Protein AF-A0A0B1Q1P8-F1 (afdb_monomer)

Radius of gyration: 28.1 Å; Cα contacts (8 Å, |Δi|>4): 154; chains: 1; bounding box: 50×62×97 Å

Sequence (179 aa):
MATVGLLAALLASLALALWASLQLMAERRDNRTIAALASGMQVETTSQRAEVLFARSRHLLRRGRPDEAEALSPALAMAGDAGLAAAHAYNLGNGRLRQAFAMVEDNRIDAAIPVVRVAQADYRRTLRLHPADFDAKWNLDLASRLVRAFPRAAPDEEEDGARPRNIWTDLPGLPRGLP

Solvent-accessible surface area (backbone atoms only — not comparable to full-atom values): 10152 Å² total; per-residue (Å²): 111,69,66,59,54,50,51,52,52,51,51,52,51,50,52,51,52,51,51,52,48,53,52,53,52,51,52,52,51,47,51,49,50,34,52,38,26,71,74,66,48,88,75,90,78,87,69,68,50,43,67,46,46,46,34,51,29,52,41,31,37,75,71,72,33,42,69,69,28,53,70,45,50,65,54,30,59,70,44,68,42,55,67,59,40,17,55,46,28,38,50,41,16,55,35,29,43,54,52,21,49,54,28,44,75,71,70,35,51,81,67,17,51,61,38,36,53,52,19,40,51,23,19,52,48,15,41,72,61,39,73,80,48,59,68,43,53,51,52,36,53,52,47,54,51,50,64,69,67,51,83,72,78,72,76,73,86,84,69,89,79,83,77,86,80,77,90,80,82,84,80,92,79,77,84,79,80,74,135

Nearest PDB structures (foldseek):
  1na0-assembly2_B  TM=7.909E-01  e=5.545E-02  unidentified
  8ump-assembly1_A  TM=6.734E-01  e=5.270E-02  synthetic construct
  4wne-assembly1_A  TM=6.812E-01  e=1.301E+00  Homo sapiens
  9gaw-assembly1_K  TM=3.588E-01  e=3.787E+00  Homo sapiens
  6sar-assembly1_A  TM=3.595E-01  e=8.548E+00  Escherichia coli K-12

Organism: NCBI:txid370622

Secondary structure (DSSP, 8-state):
-HHHHHHHHHHHHHHHHHHHHHHHHHHHHHHHHHHHHHTT---------HHHHHHHHHHHHHTT-HHHHHTTHHHHHHTT-HHHHHHHHHHHHHHHHHHHHHHHHTT-HHHHHHHHHHHHHHHHHHHHH-TT-HHHHHHHHHHHHHHHHSPPPPPPSS-TTS------S----------

Foldseek 3Di:
DVVVVVVVVVVVVVVVVVVVVVVVVVVVVLVVLLVCLVVLHDDDDPDLALSSLLSVLVSCLVVLNLVVSVVSLVSNVVNPDLQSSLVSLLSSLVSLLVVLVVCVVVVNNVVSLVSLVSSLVSLVSSCVSPVPDPVSVVSNVVSVVSNVPGDDDDPPPPPPDDDPPPPDDDDPDDPPDDD

Mean predicted aligned error: 9.68 Å

pLDDT: mean 89.14, std 15.77, range [46.69, 98.81]

Structure (mmCIF, N/CA/C/O backbone):
data_AF-A0A0B1Q1P8-F1
#
_entry.id   AF-A0A0B1Q1P8-F1
#
loop_
_atom_site.group_PDB
_atom_site.id
_atom_site.type_symbol
_atom_site.label_atom_id
_atom_site.label_alt_id
_atom_site.label_comp_id
_atom_site.label_asym_id
_atom_site.label_entity_id
_atom_site.label_seq_id
_atom_site.pdbx_PDB_ins_code
_atom_site.Cartn_x
_atom_site.Cartn_y
_atom_site.Cartn_z
_atom_site.occupancy
_atom_site.B_iso_or_equiv
_atom_site.auth_seq_id
_atom_site.auth_comp_id
_atom_site.auth_asym_id
_atom_site.auth_atom_id
_atom_site.pdbx_PDB_model_num
ATOM 1 N N . MET A 1 1 ? 33.521 1.535 -48.135 1.00 69.38 1 MET A N 1
ATOM 2 C CA . MET A 1 1 ? 32.810 2.436 -47.197 1.00 69.38 1 MET A CA 1
ATOM 3 C C . MET A 1 1 ? 31.335 2.066 -47.037 1.00 69.38 1 MET A C 1
ATOM 5 O O . MET A 1 1 ? 30.940 1.773 -45.918 1.00 69.38 1 MET A O 1
ATOM 9 N N . ALA A 1 2 ? 30.535 1.990 -48.110 1.00 80.00 2 ALA A N 1
ATOM 10 C CA . ALA A 1 2 ? 29.095 1.690 -48.015 1.00 80.00 2 ALA A CA 1
ATOM 11 C C . ALA A 1 2 ? 28.756 0.323 -47.375 1.00 80.00 2 ALA A C 1
ATOM 13 O O . ALA A 1 2 ? 27.871 0.242 -46.530 1.00 80.00 2 ALA A O 1
ATOM 14 N N . THR A 1 3 ? 29.494 -0.739 -47.712 1.00 87.69 3 THR A N 1
ATOM 15 C CA . THR A 1 3 ? 29.298 -2.090 -47.149 1.00 87.69 3 THR A CA 1
ATOM 16 C C . THR A 1 3 ? 29.568 -2.158 -45.646 1.00 87.69 3 THR A C 1
ATOM 18 O O . THR A 1 3 ? 28.819 -2.793 -44.912 1.00 87.69 3 THR A O 1
ATOM 21 N N . VAL A 1 4 ? 30.599 -1.455 -45.172 1.00 90.75 4 VAL A N 1
ATOM 22 C CA . VAL A 1 4 ? 30.929 -1.355 -43.741 1.00 90.75 4 VAL A CA 1
ATOM 23 C C . VAL A 1 4 ? 29.830 -0.604 -42.985 1.00 90.75 4 VAL A C 1
ATOM 25 O O . VAL A 1 4 ? 29.420 -1.046 -41.916 1.00 90.75 4 VAL A O 1
ATOM 28 N N . GLY A 1 5 ? 29.295 0.479 -43.564 1.00 92.81 5 GLY A N 1
ATOM 29 C CA . GLY A 1 5 ? 28.158 1.208 -42.992 1.00 92.81 5 GLY A CA 1
ATOM 30 C C . GLY A 1 5 ? 26.886 0.356 -42.899 1.00 92.81 5 GLY A C 1
ATOM 31 O O . GLY A 1 5 ? 26.218 0.363 -41.869 1.00 92.81 5 GLY A O 1
ATOM 32 N N . LEU A 1 6 ? 26.591 -0.436 -43.936 1.00 94.06 6 LEU A N 1
ATOM 33 C CA . LEU A 1 6 ? 25.460 -1.372 -43.954 1.00 94.06 6 LEU A CA 1
ATOM 34 C C . LEU A 1 6 ? 25.598 -2.474 -42.894 1.00 94.06 6 LEU A C 1
ATOM 36 O O . LEU A 1 6 ? 24.638 -2.758 -42.182 1.00 94.06 6 LEU A O 1
ATOM 40 N N . LEU A 1 7 ? 26.788 -3.064 -42.751 1.00 95.94 7 LEU A N 1
ATOM 41 C CA . LEU A 1 7 ? 27.049 -4.080 -41.726 1.00 95.94 7 LEU A CA 1
ATOM 42 C C . LEU A 1 7 ? 26.926 -3.505 -40.310 1.00 95.94 7 LEU A C 1
ATOM 44 O O . LEU A 1 7 ? 26.311 -4.132 -39.450 1.00 95.94 7 LEU A O 1
ATOM 48 N N . ALA A 1 8 ? 27.448 -2.300 -40.072 1.00 95.75 8 ALA A N 1
ATOM 49 C CA . ALA A 1 8 ? 27.313 -1.627 -38.782 1.00 95.75 8 ALA A CA 1
ATOM 50 C C . ALA A 1 8 ? 25.842 -1.328 -38.443 1.00 95.75 8 ALA A C 1
ATOM 52 O O . ALA A 1 8 ? 25.398 -1.604 -37.328 1.00 95.75 8 ALA A O 1
ATOM 53 N N . ALA A 1 9 ? 25.065 -0.831 -39.412 1.00 96.31 9 ALA A N 1
ATOM 54 C CA . ALA A 1 9 ? 23.636 -0.578 -39.238 1.00 96.31 9 ALA A CA 1
ATOM 55 C C . ALA A 1 9 ? 22.843 -1.869 -38.967 1.00 96.31 9 ALA A C 1
ATOM 57 O O . ALA A 1 9 ? 21.957 -1.881 -38.109 1.00 96.31 9 ALA A O 1
ATOM 58 N N . LEU A 1 10 ? 23.185 -2.968 -39.650 1.00 97.31 10 LEU A N 1
ATOM 59 C CA . LEU A 1 10 ? 22.570 -4.277 -39.428 1.00 97.31 10 LEU A CA 1
ATOM 60 C C . LEU A 1 10 ? 22.856 -4.800 -38.014 1.00 97.31 10 LEU A C 1
ATOM 62 O O . LEU A 1 10 ? 21.932 -5.228 -37.324 1.00 97.31 10 LEU A O 1
ATOM 66 N N . LEU A 1 11 ? 24.110 -4.730 -37.558 1.00 97.88 11 LEU A N 1
ATOM 67 C CA . LEU A 1 11 ? 24.496 -5.168 -36.214 1.00 97.88 11 LEU A CA 1
ATOM 68 C C . LEU A 1 11 ? 23.822 -4.331 -35.121 1.00 97.88 11 LEU A C 1
ATOM 70 O O . LEU A 1 11 ? 23.307 -4.892 -34.156 1.00 97.88 11 LEU A O 1
ATOM 74 N N . ALA A 1 12 ? 23.766 -3.007 -35.289 1.00 97.44 12 ALA A N 1
ATOM 75 C CA . ALA A 1 12 ? 23.059 -2.123 -34.364 1.00 97.44 12 ALA A CA 1
ATOM 76 C C . ALA A 1 12 ? 21.557 -2.448 -34.303 1.00 97.44 12 ALA A C 1
ATOM 78 O O . ALA A 1 12 ? 20.983 -2.539 -33.217 1.00 97.44 12 ALA A O 1
ATOM 79 N N . SER A 1 13 ? 20.933 -2.692 -35.458 1.00 97.38 13 SER A N 1
ATOM 80 C CA . SER A 1 13 ? 19.518 -3.073 -35.536 1.00 97.38 13 SER A CA 1
ATOM 81 C C . SER A 1 13 ? 19.253 -4.417 -34.856 1.00 97.38 13 SER A C 1
ATOM 83 O O . SER A 1 13 ? 18.279 -4.553 -34.120 1.00 97.38 13 SER A O 1
ATOM 85 N N . LEU A 1 14 ? 20.141 -5.399 -35.044 1.00 98.06 14 LEU A N 1
ATOM 86 C CA . LEU A 1 14 ? 20.030 -6.707 -34.400 1.00 98.06 14 LEU A CA 1
ATOM 87 C C . LEU A 1 14 ? 20.194 -6.607 -32.877 1.00 98.06 14 LEU A C 1
ATOM 89 O O . LEU A 1 14 ? 19.433 -7.229 -32.138 1.00 98.06 14 LEU A O 1
ATOM 93 N N . ALA A 1 15 ? 21.141 -5.794 -32.401 1.00 97.75 15 ALA A N 1
ATOM 94 C CA . ALA A 1 15 ? 21.338 -5.550 -30.975 1.00 97.75 15 ALA A CA 1
ATOM 95 C C . ALA A 1 15 ? 20.111 -4.877 -30.334 1.00 97.75 15 ALA A C 1
ATOM 97 O O . ALA A 1 15 ? 19.654 -5.312 -29.275 1.00 97.75 15 ALA A O 1
ATOM 98 N N . LEU A 1 16 ? 19.531 -3.872 -31.000 1.00 98.00 16 LEU A N 1
ATOM 99 C CA . LEU A 1 16 ? 18.291 -3.225 -30.560 1.00 98.00 16 LEU A CA 1
ATOM 100 C C . LEU A 1 16 ? 17.115 -4.206 -30.535 1.00 98.00 16 LEU A C 1
ATOM 102 O O . LEU A 1 16 ? 16.372 -4.241 -29.554 1.00 98.00 16 LEU A O 1
ATOM 106 N N . ALA A 1 17 ? 16.961 -5.030 -31.574 1.00 97.62 17 ALA A N 1
ATOM 107 C CA . ALA A 1 17 ? 15.900 -6.031 -31.646 1.00 97.62 17 ALA A CA 1
ATOM 108 C C . ALA A 1 17 ? 16.026 -7.081 -30.532 1.00 97.62 17 ALA A C 1
ATOM 110 O O . ALA A 1 17 ? 15.025 -7.447 -29.910 1.00 97.62 17 ALA A O 1
ATOM 111 N N . LEU A 1 18 ? 17.248 -7.535 -30.238 1.00 97.94 18 LEU A N 1
ATOM 112 C CA . LEU A 1 18 ? 17.510 -8.463 -29.141 1.00 97.94 18 LEU A CA 1
ATOM 113 C C . LEU A 1 18 ? 17.182 -7.825 -27.787 1.00 97.94 18 LEU A C 1
ATOM 115 O O . LEU A 1 18 ? 16.474 -8.428 -26.982 1.00 97.94 18 LEU A O 1
ATOM 119 N N . TRP A 1 19 ? 17.637 -6.593 -27.551 1.00 97.25 19 TRP A N 1
ATOM 120 C CA . TRP A 1 19 ? 17.346 -5.865 -26.317 1.00 97.25 19 TRP A CA 1
ATOM 121 C C . TRP A 1 19 ? 15.839 -5.657 -26.114 1.00 97.25 19 TRP A C 1
ATOM 123 O O . TRP A 1 19 ? 15.309 -5.994 -25.055 1.00 97.25 19 TRP A O 1
ATOM 133 N N . ALA A 1 20 ? 15.124 -5.199 -27.145 1.00 96.75 20 ALA A N 1
ATOM 134 C CA . ALA A 1 20 ? 13.673 -5.028 -27.102 1.00 96.75 20 ALA A CA 1
ATOM 135 C C . ALA A 1 20 ? 12.942 -6.359 -26.853 1.00 96.75 20 ALA A C 1
ATOM 137 O O . ALA A 1 20 ? 11.983 -6.411 -26.083 1.00 96.75 20 ALA A O 1
ATOM 138 N N . SER A 1 21 ? 13.426 -7.453 -27.449 1.00 97.12 21 SER A N 1
ATOM 139 C CA . SER A 1 21 ? 12.866 -8.792 -27.231 1.00 97.12 21 SER A CA 1
ATOM 140 C C . SER A 1 21 ? 13.018 -9.243 -25.778 1.00 97.12 21 SER A C 1
ATOM 142 O O . SER A 1 21 ? 12.063 -9.757 -25.195 1.00 97.12 21 SER A O 1
ATOM 144 N N . LEU A 1 22 ? 14.185 -9.013 -25.165 1.00 96.25 22 LEU A N 1
ATOM 145 C CA . LEU A 1 22 ? 14.422 -9.335 -23.754 1.00 96.25 22 LEU A CA 1
ATOM 146 C C . LEU A 1 22 ? 13.515 -8.519 -22.823 1.00 96.25 22 LEU A C 1
ATOM 148 O O . LEU A 1 22 ? 12.939 -9.083 -21.891 1.00 96.25 22 LEU A O 1
ATOM 152 N N . GLN A 1 23 ? 13.328 -7.226 -23.103 1.00 94.31 23 GLN A N 1
ATOM 153 C CA . GLN A 1 23 ? 12.424 -6.372 -22.325 1.00 94.31 23 GLN A CA 1
ATOM 154 C C . GLN A 1 23 ? 10.970 -6.839 -22.430 1.00 94.31 23 GLN A C 1
ATOM 156 O O . GLN A 1 23 ? 10.303 -7.030 -21.413 1.00 94.31 23 GLN A O 1
ATOM 161 N N . LEU A 1 24 ? 10.502 -7.139 -23.644 1.00 95.88 24 LEU A N 1
ATOM 162 C CA . LEU A 1 24 ? 9.152 -7.651 -23.865 1.00 95.88 24 LEU A CA 1
ATOM 163 C C . LEU A 1 24 ? 8.918 -8.994 -23.156 1.00 95.88 24 LEU A C 1
ATOM 165 O O . LEU A 1 24 ? 7.829 -9.257 -22.643 1.00 95.88 24 LEU A O 1
ATOM 169 N N . MET A 1 25 ? 9.927 -9.868 -23.117 1.00 95.31 25 MET A N 1
ATOM 170 C CA . MET A 1 25 ? 9.845 -11.126 -22.372 1.00 95.31 25 MET A CA 1
ATOM 171 C C . MET A 1 25 ? 9.729 -10.894 -20.862 1.00 95.31 25 MET A C 1
ATOM 173 O O . MET A 1 25 ? 8.926 -11.572 -20.214 1.00 95.31 25 MET A O 1
ATOM 177 N N . ALA A 1 26 ? 10.485 -9.940 -20.311 1.00 92.25 26 ALA A N 1
ATOM 178 C CA . ALA A 1 26 ? 10.396 -9.565 -18.902 1.00 92.25 26 ALA A CA 1
ATOM 179 C C . ALA A 1 26 ? 9.001 -9.015 -18.555 1.00 92.25 26 ALA A C 1
ATOM 181 O O . ALA A 1 26 ? 8.350 -9.534 -17.649 1.00 92.25 26 ALA A O 1
ATOM 182 N N . GLU A 1 27 ? 8.477 -8.073 -19.344 1.00 94.38 27 GLU A N 1
ATOM 183 C CA . GLU A 1 27 ? 7.135 -7.505 -19.147 1.00 94.38 27 GLU A CA 1
ATOM 184 C C . GLU A 1 27 ? 6.031 -8.564 -19.243 1.00 94.38 27 GLU A C 1
ATOM 186 O O . GLU A 1 27 ? 5.114 -8.609 -18.423 1.00 94.38 27 GLU A O 1
ATOM 191 N N . ARG A 1 28 ? 6.125 -9.487 -20.209 1.00 96.06 28 ARG A N 1
ATOM 192 C CA . ARG A 1 28 ? 5.171 -10.602 -20.324 1.00 96.06 28 ARG A CA 1
ATOM 193 C C . ARG A 1 28 ? 5.201 -11.511 -19.097 1.00 96.06 28 ARG A C 1
ATOM 195 O O . ARG A 1 28 ? 4.151 -12.020 -18.702 1.00 96.06 28 ARG A O 1
ATOM 202 N N . ARG A 1 29 ? 6.373 -11.739 -18.498 1.00 95.12 29 ARG A N 1
ATOM 203 C CA . ARG A 1 29 ? 6.504 -12.522 -17.260 1.00 95.12 29 ARG A CA 1
ATOM 204 C C . ARG A 1 29 ? 5.855 -11.801 -16.078 1.00 95.12 29 ARG A C 1
ATOM 206 O O . ARG A 1 29 ? 5.102 -12.435 -15.334 1.00 95.12 29 ARG A O 1
ATOM 213 N N . ASP A 1 30 ? 6.098 -10.504 -15.930 1.00 96.50 30 ASP A N 1
ATOM 214 C CA . ASP A 1 30 ? 5.491 -9.689 -14.874 1.00 96.50 30 ASP A CA 1
ATOM 215 C C . ASP A 1 30 ? 3.962 -9.634 -15.030 1.00 96.50 30 ASP A C 1
ATOM 217 O O . ASP A 1 30 ? 3.238 -9.939 -14.083 1.00 96.50 30 ASP A O 1
ATOM 221 N N . ASN A 1 31 ? 3.452 -9.415 -16.244 1.00 96.94 31 ASN A N 1
ATOM 222 C CA . ASN A 1 31 ? 2.014 -9.419 -16.535 1.00 96.94 31 ASN A CA 1
ATOM 223 C C . ASN A 1 31 ? 1.343 -10.763 -16.223 1.00 96.94 31 ASN A C 1
ATOM 225 O O . ASN A 1 31 ? 0.258 -10.797 -15.641 1.00 96.94 31 ASN A O 1
ATOM 229 N N . ARG A 1 32 ? 1.994 -11.888 -16.549 1.00 97.06 32 ARG A N 1
ATOM 230 C CA . ARG A 1 32 ? 1.507 -13.224 -16.156 1.00 97.06 32 ARG A CA 1
ATOM 231 C C . ARG A 1 32 ? 1.465 -13.388 -14.641 1.00 97.06 32 ARG A C 1
ATOM 233 O O . ARG A 1 32 ? 0.509 -13.953 -14.119 1.00 97.06 32 ARG A O 1
ATOM 240 N N . THR A 1 33 ? 2.477 -12.879 -13.942 1.00 97.81 33 THR A N 1
ATOM 241 C CA . THR A 1 33 ? 2.549 -12.927 -12.476 1.00 97.81 33 THR A CA 1
ATOM 242 C C . THR A 1 33 ? 1.420 -12.107 -11.855 1.00 97.81 33 THR A C 1
ATOM 244 O O . THR A 1 33 ? 0.714 -12.598 -10.977 1.00 97.81 33 THR A O 1
ATOM 247 N N . ILE A 1 34 ? 1.185 -10.893 -12.357 1.00 98.06 34 ILE A N 1
ATOM 248 C CA . ILE A 1 34 ? 0.087 -10.020 -11.927 1.00 98.06 34 ILE A CA 1
ATOM 249 C C . ILE A 1 34 ? -1.265 -10.704 -12.155 1.00 98.06 34 ILE A C 1
ATOM 251 O O . ILE A 1 34 ? -2.080 -10.757 -11.233 1.00 98.06 34 ILE A O 1
ATOM 255 N N . ALA A 1 35 ? -1.491 -11.277 -13.341 1.00 97.94 35 ALA A N 1
ATOM 256 C CA . ALA A 1 35 ? -2.723 -11.999 -13.657 1.00 97.94 35 ALA A CA 1
ATOM 257 C C . ALA A 1 35 ? -2.933 -13.209 -12.730 1.00 97.94 35 ALA A C 1
ATOM 259 O O . ALA A 1 35 ? -4.030 -13.410 -12.205 1.00 97.94 35 ALA A O 1
ATOM 260 N N . ALA A 1 36 ? -1.874 -13.975 -12.456 1.00 97.56 36 ALA A N 1
ATOM 261 C CA . ALA A 1 36 ? -1.937 -15.108 -11.544 1.00 97.56 36 ALA A CA 1
ATOM 262 C C . ALA A 1 36 ? -2.289 -14.672 -10.111 1.00 97.56 36 ALA A C 1
ATOM 264 O O . ALA A 1 36 ? -3.239 -15.192 -9.522 1.00 97.56 36 ALA A O 1
ATOM 265 N N . LEU A 1 37 ? -1.613 -13.649 -9.580 1.00 97.19 37 LEU A N 1
ATOM 266 C CA . LEU A 1 37 ? -1.909 -13.086 -8.260 1.00 97.19 37 LEU A CA 1
ATOM 267 C C . LEU A 1 37 ? -3.337 -12.528 -8.178 1.00 97.19 37 LEU A C 1
ATOM 269 O O . LEU A 1 37 ? -4.005 -12.695 -7.149 1.00 97.19 37 LEU A O 1
ATOM 273 N N . ALA A 1 38 ? -3.817 -11.887 -9.251 1.00 95.62 38 ALA A N 1
ATOM 274 C CA . ALA A 1 38 ? -5.176 -11.363 -9.378 1.00 95.62 38 ALA A CA 1
ATOM 275 C C . ALA A 1 38 ? -6.237 -12.472 -9.358 1.00 95.62 38 ALA A C 1
ATOM 277 O O . ALA A 1 38 ? -7.244 -12.312 -8.673 1.00 95.62 38 ALA A O 1
ATOM 278 N N . SER A 1 39 ? -5.968 -13.610 -10.007 1.00 96.56 39 SER A N 1
ATOM 279 C CA . SER A 1 39 ? -6.824 -14.808 -9.964 1.00 96.56 39 SER A CA 1
ATOM 280 C C . SER A 1 39 ? -6.812 -15.541 -8.615 1.00 96.56 39 SER A C 1
ATOM 282 O O . SER A 1 39 ? -7.545 -16.503 -8.420 1.00 96.56 39 SER A O 1
ATOM 284 N N . GLY A 1 40 ? -5.980 -15.095 -7.668 1.00 94.38 40 GLY A N 1
ATOM 285 C CA . GLY A 1 40 ? -5.867 -15.697 -6.343 1.00 94.38 40 GLY A CA 1
ATOM 286 C C . GLY A 1 40 ? -4.843 -16.827 -6.251 1.00 94.38 40 GLY A C 1
ATOM 287 O O . GLY A 1 40 ? -4.661 -17.351 -5.153 1.00 94.38 40 GLY A O 1
ATOM 288 N N . MET A 1 41 ? -4.124 -17.158 -7.328 1.00 95.50 41 MET A N 1
ATOM 289 C CA . MET A 1 41 ? -3.000 -18.097 -7.267 1.00 95.50 41 MET A CA 1
ATOM 290 C C . MET A 1 41 ? -1.838 -17.512 -6.462 1.00 95.50 41 MET A C 1
ATOM 292 O O . MET A 1 41 ? -1.547 -16.316 -6.545 1.00 95.50 41 MET A O 1
ATOM 296 N N . GLN A 1 42 ? -1.170 -18.364 -5.687 1.00 90.50 42 GLN A N 1
ATOM 297 C CA . GLN A 1 42 ? 0.087 -18.017 -5.036 1.00 90.50 42 GLN A CA 1
ATOM 298 C C . GLN A 1 42 ? 1.226 -18.308 -6.012 1.00 90.50 42 GLN A C 1
ATOM 300 O O . GLN A 1 42 ? 1.371 -19.433 -6.485 1.00 90.50 42 GLN A O 1
ATOM 305 N N . VAL A 1 43 ? 2.006 -17.280 -6.330 1.00 92.38 43 VAL A N 1
ATOM 306 C CA . VAL A 1 43 ? 3.148 -17.378 -7.238 1.00 92.38 43 VAL A CA 1
ATOM 307 C C . VAL A 1 43 ? 4.340 -16.720 -6.569 1.00 92.38 43 VAL A C 1
ATOM 309 O O . VAL A 1 43 ? 4.250 -15.575 -6.126 1.00 92.38 43 VAL A O 1
ATOM 312 N N . GLU A 1 44 ? 5.453 -17.442 -6.516 1.00 88.94 44 GLU A N 1
ATOM 313 C CA . GLU A 1 44 ? 6.724 -16.888 -6.069 1.00 88.94 44 GLU A CA 1
ATOM 314 C C . GLU A 1 44 ? 7.326 -16.009 -7.168 1.00 88.94 44 GLU A C 1
ATOM 316 O O . GLU A 1 44 ? 7.400 -16.390 -8.340 1.00 88.94 44 GLU A O 1
ATOM 321 N N . THR A 1 45 ? 7.752 -14.806 -6.796 1.00 88.56 45 THR A N 1
ATOM 322 C CA . THR A 1 45 ? 8.367 -13.852 -7.719 1.00 88.56 45 THR A CA 1
ATOM 323 C C . THR A 1 45 ? 9.444 -13.042 -7.015 1.00 88.56 45 THR A C 1
ATOM 325 O O . THR A 1 45 ? 9.283 -12.623 -5.871 1.00 88.56 45 THR A O 1
ATOM 328 N N . THR A 1 46 ? 10.547 -12.812 -7.724 1.00 89.81 46 THR A N 1
ATOM 329 C CA . THR A 1 46 ? 11.655 -11.953 -7.288 1.00 89.81 46 THR A CA 1
ATOM 330 C C . THR A 1 46 ? 11.596 -10.560 -7.918 1.00 89.81 46 THR A C 1
ATOM 332 O O . THR A 1 46 ? 12.456 -9.727 -7.632 1.00 89.81 46 THR A O 1
ATOM 335 N N . SER A 1 47 ? 10.595 -10.300 -8.770 1.00 93.88 47 SER A N 1
ATOM 336 C CA . SER A 1 47 ? 10.430 -9.020 -9.461 1.00 93.88 47 SER A CA 1
ATOM 337 C C . SER A 1 47 ? 10.216 -7.884 -8.461 1.00 93.88 47 SER A C 1
ATOM 339 O O . SER A 1 47 ? 9.373 -7.974 -7.570 1.00 93.88 47 SER A O 1
ATOM 341 N N . GLN A 1 48 ? 10.992 -6.812 -8.629 1.00 94.81 48 GLN A N 1
ATOM 342 C CA . GLN A 1 48 ? 10.913 -5.583 -7.830 1.00 94.81 48 GLN A CA 1
ATOM 343 C C . GLN A 1 48 ? 10.175 -4.460 -8.577 1.00 94.81 48 GLN A C 1
ATOM 345 O O . GLN A 1 48 ? 10.245 -3.299 -8.183 1.00 94.81 48 GLN A O 1
ATOM 350 N N . ARG A 1 49 ? 9.482 -4.788 -9.678 1.00 96.19 49 ARG A N 1
ATOM 351 C CA . ARG A 1 49 ? 8.621 -3.838 -10.393 1.00 96.19 49 ARG A CA 1
ATOM 352 C C . ARG A 1 49 ? 7.451 -3.430 -9.498 1.00 96.19 49 ARG A C 1
ATOM 354 O O . ARG A 1 49 ? 6.843 -4.286 -8.846 1.00 96.19 49 ARG A O 1
ATOM 361 N N . ALA A 1 50 ? 7.132 -2.137 -9.476 1.00 97.31 50 ALA A N 1
ATOM 362 C CA . ALA A 1 50 ? 6.110 -1.574 -8.595 1.00 97.31 50 ALA A CA 1
ATOM 363 C C . ALA A 1 50 ? 4.747 -2.261 -8.784 1.00 97.31 50 ALA A C 1
ATOM 365 O O . ALA A 1 50 ? 4.068 -2.579 -7.810 1.00 97.31 50 ALA A O 1
ATOM 366 N N . GLU A 1 51 ? 4.381 -2.572 -10.026 1.00 97.38 51 GLU A N 1
ATOM 367 C CA . GLU A 1 51 ? 3.124 -3.212 -10.410 1.00 97.38 51 GLU A CA 1
ATOM 368 C C . GLU A 1 51 ? 3.011 -4.632 -9.841 1.00 97.38 51 GLU A C 1
ATOM 370 O O . GLU A 1 51 ? 1.959 -5.024 -9.328 1.00 97.38 51 GLU A O 1
ATOM 375 N N . VAL A 1 52 ? 4.106 -5.399 -9.879 1.00 97.88 52 VAL A N 1
ATOM 376 C CA . VAL A 1 52 ? 4.154 -6.763 -9.331 1.00 97.88 52 VAL A CA 1
ATOM 377 C C . VAL A 1 52 ? 4.104 -6.728 -7.806 1.00 97.88 52 VAL A C 1
ATOM 379 O O . VAL A 1 52 ? 3.339 -7.482 -7.199 1.00 97.88 52 VAL A O 1
ATOM 382 N N . LEU A 1 53 ? 4.864 -5.826 -7.178 1.00 98.12 53 LEU A N 1
ATOM 383 C CA . LEU A 1 53 ? 4.841 -5.628 -5.728 1.00 98.12 53 LEU A CA 1
ATOM 384 C C . LEU A 1 53 ? 3.445 -5.213 -5.243 1.00 98.12 53 LEU A C 1
ATOM 386 O O . LEU A 1 53 ? 2.932 -5.766 -4.268 1.00 98.12 53 LEU A O 1
ATOM 390 N N . PHE A 1 54 ? 2.789 -4.299 -5.957 1.00 98.44 54 PHE A N 1
ATOM 391 C CA . PHE A 1 54 ? 1.429 -3.865 -5.660 1.00 98.44 54 PHE A CA 1
ATOM 392 C C . PHE A 1 54 ? 0.410 -4.999 -5.843 1.00 98.44 54 PHE A C 1
ATOM 394 O O . PHE A 1 54 ? -0.449 -5.211 -4.982 1.00 98.44 54 PHE A O 1
ATOM 401 N N . ALA A 1 55 ? 0.522 -5.787 -6.917 1.00 98.19 55 ALA A N 1
ATOM 402 C CA . ALA A 1 55 ? -0.322 -6.963 -7.127 1.00 98.19 55 ALA A CA 1
ATOM 403 C C . ALA A 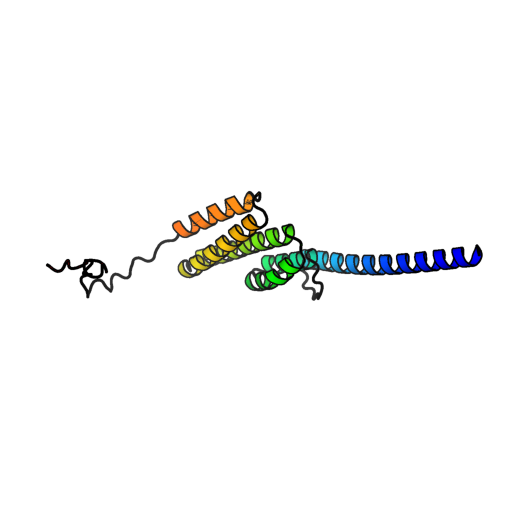1 55 ? -0.158 -7.997 -5.999 1.00 98.19 55 ALA A C 1
ATOM 405 O O . ALA A 1 55 ? -1.154 -8.550 -5.520 1.00 98.19 55 ALA A O 1
ATOM 406 N N . ARG A 1 56 ? 1.078 -8.216 -5.529 1.00 97.94 56 ARG A N 1
ATOM 407 C CA . ARG A 1 56 ? 1.385 -9.097 -4.393 1.00 97.94 56 ARG A CA 1
ATOM 408 C C . ARG A 1 56 ? 0.784 -8.566 -3.093 1.00 97.94 56 ARG A C 1
ATOM 410 O O . ARG A 1 56 ? 0.132 -9.327 -2.382 1.00 97.94 56 ARG A O 1
ATOM 417 N N . SER A 1 57 ? 0.923 -7.269 -2.818 1.00 98.06 57 SER A N 1
ATOM 418 C CA . SER A 1 57 ? 0.278 -6.614 -1.672 1.00 98.06 57 SER A CA 1
ATOM 419 C C . SER A 1 57 ? -1.240 -6.826 -1.683 1.00 98.06 57 SER A C 1
ATOM 421 O O . SER A 1 57 ? -1.812 -7.332 -0.716 1.00 98.06 57 SER A O 1
ATOM 423 N N . ARG A 1 58 ? -1.906 -6.557 -2.815 1.00 98.00 58 ARG A N 1
ATOM 424 C CA . ARG A 1 58 ? -3.355 -6.785 -2.953 1.00 98.00 58 ARG A CA 1
ATOM 425 C C . ARG A 1 58 ? -3.740 -8.246 -2.744 1.00 98.00 58 ARG A C 1
ATOM 427 O O . ARG A 1 58 ? -4.771 -8.520 -2.131 1.00 98.00 58 ARG A O 1
ATOM 434 N N . HIS A 1 59 ? -2.937 -9.181 -3.245 1.00 97.94 59 HIS A N 1
ATOM 435 C CA . HIS A 1 59 ? -3.155 -10.608 -3.027 1.00 97.94 59 HIS A CA 1
ATOM 436 C C . HIS A 1 59 ? -3.110 -10.970 -1.532 1.00 97.94 59 HIS A C 1
ATOM 438 O O . HIS A 1 59 ? -4.015 -11.648 -1.046 1.00 97.94 59 HIS A O 1
ATOM 444 N N . LEU A 1 60 ? -2.110 -10.477 -0.794 1.00 97.62 60 LEU A N 1
ATOM 445 C CA . LEU A 1 60 ? -1.977 -10.685 0.653 1.00 97.62 60 LEU A CA 1
ATOM 446 C C . LEU A 1 60 ? -3.152 -10.066 1.428 1.00 97.62 60 LEU A C 1
ATOM 448 O O . LEU A 1 60 ? -3.757 -10.719 2.278 1.00 97.62 60 LEU A O 1
ATOM 452 N N . LEU A 1 61 ? -3.554 -8.845 1.073 1.00 98.06 61 LEU A N 1
ATOM 453 C CA . LEU A 1 61 ? -4.654 -8.131 1.728 1.00 98.06 61 LEU A CA 1
ATOM 454 C C . LEU A 1 61 ? -6.029 -8.764 1.495 1.00 98.06 61 LEU A C 1
ATOM 456 O O . LEU A 1 61 ? -6.887 -8.709 2.384 1.00 98.06 61 LEU A O 1
ATOM 460 N N . ARG A 1 62 ? -6.257 -9.386 0.331 1.00 96.44 62 ARG A N 1
ATOM 461 C CA . ARG A 1 62 ? -7.464 -10.196 0.087 1.00 96.44 62 ARG A CA 1
ATOM 462 C C . ARG A 1 62 ? -7.534 -11.419 0.998 1.00 96.44 62 ARG A C 1
ATOM 464 O O . ARG A 1 62 ? -8.627 -11.846 1.338 1.00 96.44 62 ARG A O 1
ATOM 471 N N . ARG A 1 63 ? -6.383 -11.944 1.422 1.00 96.00 63 ARG A N 1
ATOM 472 C CA . ARG A 1 63 ? -6.268 -13.089 2.335 1.00 96.00 63 ARG A CA 1
ATOM 473 C C . ARG A 1 63 ? -6.161 -12.684 3.809 1.00 96.00 63 ARG A C 1
ATOM 475 O O . ARG A 1 63 ? -5.838 -13.526 4.635 1.00 96.00 63 ARG A O 1
ATOM 482 N N . GLY A 1 64 ? -6.392 -11.410 4.135 1.00 97.00 64 GLY A N 1
ATOM 483 C CA . GLY A 1 64 ? -6.346 -10.930 5.517 1.00 97.00 64 GLY A CA 1
ATOM 484 C C . GLY A 1 64 ? -4.939 -10.908 6.118 1.00 97.00 64 GLY A C 1
ATOM 485 O O . GLY A 1 64 ? -4.804 -11.063 7.323 1.00 97.00 64 GLY A O 1
ATOM 486 N N . ARG A 1 65 ? -3.894 -10.718 5.296 1.00 97.50 65 ARG A N 1
ATOM 487 C CA . ARG A 1 65 ? -2.482 -10.688 5.729 1.00 97.50 65 ARG A CA 1
ATOM 488 C C . ARG A 1 65 ? -1.883 -9.272 5.610 1.00 97.50 65 ARG A C 1
ATOM 490 O O . ARG A 1 65 ? -1.008 -9.061 4.767 1.00 97.50 65 ARG A O 1
ATOM 497 N N . PRO A 1 66 ? -2.375 -8.269 6.369 1.00 97.81 66 PRO A N 1
ATOM 498 C CA . PRO A 1 66 ? -1.912 -6.887 6.245 1.00 97.81 66 PRO A CA 1
ATOM 499 C C . PRO A 1 66 ? -0.450 -6.695 6.659 1.00 97.81 66 PRO A C 1
ATOM 501 O O . PRO A 1 66 ? 0.241 -5.920 6.008 1.00 97.81 66 PRO A O 1
ATOM 504 N N . ASP A 1 67 ? 0.050 -7.428 7.654 1.00 97.44 67 ASP A N 1
ATOM 505 C CA . ASP A 1 67 ? 1.435 -7.276 8.129 1.00 97.44 67 ASP A CA 1
ATOM 506 C C . ASP A 1 67 ? 2.454 -7.730 7.071 1.00 97.44 67 ASP A C 1
ATOM 508 O O . ASP A 1 67 ? 3.461 -7.072 6.812 1.00 97.44 67 ASP A O 1
ATOM 512 N N . GLU A 1 68 ? 2.149 -8.815 6.360 1.00 97.69 68 GLU A N 1
ATOM 513 C CA . GLU A 1 68 ? 2.978 -9.271 5.242 1.00 97.69 68 GLU A CA 1
ATOM 514 C C . GLU A 1 68 ? 2.896 -8.345 4.033 1.00 97.69 68 GLU A C 1
ATOM 516 O O . GLU A 1 68 ? 3.879 -8.169 3.313 1.00 97.69 68 GLU A O 1
ATOM 521 N N . ALA A 1 69 ? 1.730 -7.740 3.793 1.00 98.19 69 ALA A N 1
ATOM 522 C CA . ALA A 1 69 ? 1.610 -6.708 2.777 1.00 98.19 69 ALA A CA 1
ATOM 523 C C . ALA A 1 69 ? 2.436 -5.471 3.167 1.00 98.19 69 ALA A C 1
ATOM 525 O O . ALA A 1 69 ? 3.108 -4.889 2.315 1.00 98.19 69 ALA A O 1
ATOM 526 N N . GLU A 1 70 ? 2.442 -5.083 4.445 1.00 98.31 70 GLU A N 1
ATOM 527 C CA . GLU A 1 70 ? 3.211 -3.940 4.938 1.00 98.31 70 GLU A CA 1
ATOM 528 C C . GLU A 1 70 ? 4.714 -4.125 4.734 1.00 98.31 70 GLU A C 1
ATOM 530 O O . GLU A 1 70 ? 5.387 -3.160 4.362 1.00 98.31 70 GLU A O 1
ATOM 535 N N . ALA A 1 71 ? 5.225 -5.351 4.863 1.00 97.94 71 ALA A N 1
ATOM 536 C CA . ALA A 1 71 ? 6.628 -5.672 4.603 1.00 97.94 71 ALA A CA 1
ATOM 537 C C . ALA A 1 71 ? 7.090 -5.312 3.173 1.00 97.94 71 ALA A C 1
ATOM 539 O O . ALA A 1 71 ? 8.281 -5.118 2.940 1.00 97.94 71 ALA A O 1
ATOM 540 N N . LEU A 1 72 ? 6.165 -5.159 2.214 1.00 97.56 72 LEU A N 1
ATOM 541 C CA . LEU A 1 7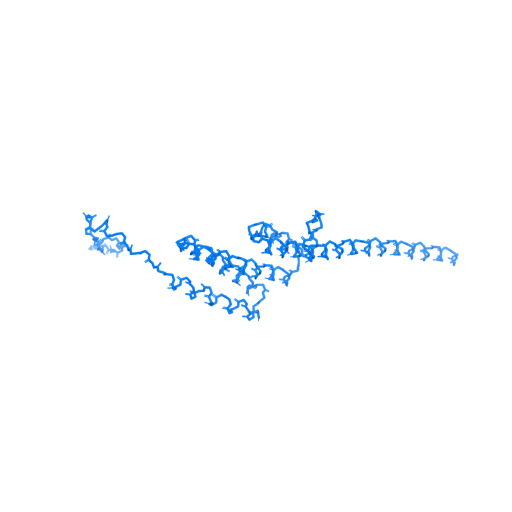2 ? 6.468 -4.727 0.842 1.00 97.56 72 LEU A CA 1
ATOM 542 C C . LEU A 1 72 ? 6.618 -3.203 0.699 1.00 97.56 72 LEU A C 1
ATOM 544 O O . LEU A 1 72 ? 7.052 -2.721 -0.348 1.00 97.56 72 LEU A O 1
ATOM 548 N N . SER A 1 73 ? 6.276 -2.426 1.731 1.00 97.69 73 SER A N 1
ATOM 549 C CA . SER A 1 73 ? 6.275 -0.959 1.676 1.00 97.69 73 SER A CA 1
ATOM 550 C C . SER A 1 73 ? 7.634 -0.334 1.325 1.00 97.69 73 SER A C 1
ATOM 552 O O . SER A 1 73 ? 7.627 0.636 0.564 1.00 97.69 73 SER A O 1
ATOM 554 N N . PRO A 1 74 ? 8.787 -0.821 1.838 1.00 97.56 74 PRO A N 1
ATOM 555 C CA . PRO A 1 74 ? 10.093 -0.289 1.446 1.00 97.56 74 PRO A CA 1
ATOM 556 C C . PRO A 1 74 ? 10.400 -0.546 -0.032 1.00 97.56 74 PRO A C 1
ATOM 558 O O . PRO A 1 74 ? 10.823 0.369 -0.733 1.00 97.56 74 PRO A O 1
ATOM 561 N N . ALA A 1 75 ? 10.114 -1.754 -0.529 1.00 97.31 75 ALA A N 1
ATOM 562 C CA . ALA A 1 75 ? 10.340 -2.113 -1.928 1.00 97.31 75 ALA A CA 1
ATOM 563 C C . ALA A 1 75 ? 9.471 -1.270 -2.877 1.00 97.31 75 ALA A C 1
ATOM 565 O O . ALA A 1 75 ? 9.967 -0.757 -3.875 1.00 97.31 75 ALA A O 1
ATOM 566 N N . LEU A 1 76 ? 8.199 -1.046 -2.528 1.00 97.38 76 LEU A N 1
ATOM 567 C CA . LEU A 1 76 ? 7.306 -0.163 -3.287 1.00 97.38 76 LEU A CA 1
ATOM 568 C C . LEU A 1 76 ? 7.785 1.292 -3.301 1.00 97.38 76 LEU A C 1
ATOM 570 O O . LEU A 1 76 ? 7.712 1.943 -4.337 1.00 97.38 76 LEU A O 1
ATOM 574 N N . ALA A 1 77 ? 8.304 1.795 -2.178 1.00 95.31 77 ALA A N 1
ATOM 575 C CA . ALA A 1 77 ? 8.878 3.137 -2.126 1.00 95.31 77 ALA A CA 1
ATOM 576 C C . ALA A 1 77 ? 10.136 3.255 -3.006 1.00 95.31 77 ALA A C 1
ATOM 578 O O . ALA A 1 77 ? 10.304 4.252 -3.703 1.00 95.31 77 ALA A O 1
ATOM 579 N N . MET A 1 78 ? 10.994 2.228 -3.012 1.00 97.12 78 MET A N 1
ATOM 580 C CA . MET A 1 78 ? 12.201 2.184 -3.845 1.00 97.12 78 MET A CA 1
ATOM 581 C C . MET A 1 78 ? 11.905 2.023 -5.339 1.00 97.12 78 MET A C 1
ATOM 583 O O . MET A 1 78 ? 12.684 2.496 -6.161 1.00 97.12 78 MET A O 1
ATOM 587 N N . ALA A 1 79 ? 10.792 1.381 -5.700 1.00 95.50 79 ALA A N 1
ATOM 588 C CA . ALA A 1 79 ? 10.403 1.182 -7.094 1.00 95.50 79 ALA A CA 1
ATOM 589 C C . ALA A 1 79 ? 10.015 2.492 -7.817 1.00 95.50 79 ALA A C 1
ATOM 591 O O . ALA A 1 79 ? 9.926 2.501 -9.042 1.00 95.50 79 ALA A O 1
ATOM 592 N N . GLY A 1 80 ? 9.819 3.596 -7.084 1.00 91.94 80 GLY A N 1
ATOM 593 C CA . GLY A 1 80 ? 9.713 4.947 -7.648 1.00 91.94 80 GLY A CA 1
ATOM 594 C C . GLY A 1 80 ? 8.324 5.362 -8.145 1.00 91.94 80 GLY A C 1
ATOM 595 O O . GLY A 1 80 ? 8.169 6.487 -8.612 1.00 91.94 80 GLY A O 1
ATOM 596 N N . ASP A 1 81 ? 7.305 4.509 -8.011 1.00 96.81 81 ASP A N 1
ATOM 597 C CA . ASP A 1 81 ? 5.920 4.845 -8.359 1.00 96.81 81 ASP A CA 1
ATOM 598 C C . ASP A 1 81 ? 5.145 5.326 -7.120 1.00 96.81 81 ASP A C 1
ATOM 600 O O . ASP A 1 81 ? 4.634 4.540 -6.314 1.00 96.81 81 ASP A O 1
ATOM 604 N N . ALA A 1 82 ? 5.055 6.649 -6.964 1.00 95.88 82 ALA A N 1
ATOM 605 C CA . ALA A 1 82 ? 4.340 7.274 -5.854 1.00 95.88 82 ALA A CA 1
ATOM 606 C C . ALA A 1 82 ? 2.833 6.960 -5.852 1.00 95.88 82 ALA A C 1
ATOM 608 O O . ALA A 1 82 ? 2.235 6.881 -4.777 1.00 95.88 82 ALA A O 1
ATOM 609 N N . GLY A 1 83 ? 2.225 6.749 -7.025 1.00 97.88 83 GLY A N 1
ATOM 610 C CA . GLY A 1 83 ? 0.807 6.418 -7.154 1.00 97.88 83 GLY A CA 1
ATOM 611 C C . GLY A 1 83 ? 0.511 5.021 -6.618 1.00 97.88 83 GLY A C 1
ATOM 612 O O . GLY A 1 83 ? -0.385 4.846 -5.790 1.00 97.88 83 GLY A O 1
ATOM 613 N N . LEU A 1 84 ? 1.317 4.029 -7.003 1.00 98.38 84 LEU A N 1
ATOM 614 C CA . LEU A 1 84 ? 1.197 2.668 -6.474 1.00 98.38 84 LEU A CA 1
ATOM 615 C C . LEU A 1 84 ? 1.587 2.580 -4.996 1.00 98.38 84 LEU A C 1
ATOM 617 O O . LEU A 1 84 ? 0.950 1.842 -4.241 1.00 98.38 84 LEU A O 1
ATOM 621 N N . ALA A 1 85 ? 2.571 3.363 -4.545 1.00 98.38 85 ALA A N 1
ATOM 622 C CA . ALA A 1 85 ? 2.901 3.464 -3.125 1.00 98.38 85 ALA A CA 1
ATOM 623 C C . ALA A 1 85 ? 1.747 4.071 -2.300 1.00 98.38 85 ALA A C 1
ATOM 625 O O . ALA A 1 85 ? 1.473 3.598 -1.192 1.00 98.38 85 ALA A O 1
ATOM 626 N N . ALA A 1 86 ? 1.041 5.075 -2.837 1.00 98.50 86 ALA A N 1
ATOM 627 C CA . ALA A 1 86 ? -0.153 5.649 -2.217 1.00 98.50 86 ALA A CA 1
ATOM 628 C C . ALA A 1 86 ? -1.297 4.629 -2.169 1.00 98.50 86 ALA A C 1
ATOM 630 O O . ALA A 1 86 ? -1.839 4.365 -1.097 1.00 98.50 86 ALA A O 1
ATOM 631 N N . ALA A 1 87 ? -1.601 3.982 -3.297 1.00 98.62 87 ALA A N 1
ATOM 632 C CA . ALA A 1 87 ? -2.643 2.961 -3.380 1.00 98.62 87 ALA A CA 1
ATOM 633 C C . ALA A 1 87 ? -2.362 1.765 -2.452 1.00 98.62 87 ALA A C 1
ATOM 635 O O . ALA A 1 87 ? -3.281 1.171 -1.886 1.00 98.62 87 ALA A O 1
ATOM 636 N N . HIS A 1 88 ? -1.091 1.393 -2.274 1.00 98.62 88 HIS A N 1
ATOM 637 C CA . HIS A 1 88 ? -0.672 0.368 -1.317 1.00 98.62 88 HIS A CA 1
ATOM 638 C C . HIS A 1 88 ? -0.978 0.774 0.125 1.00 98.6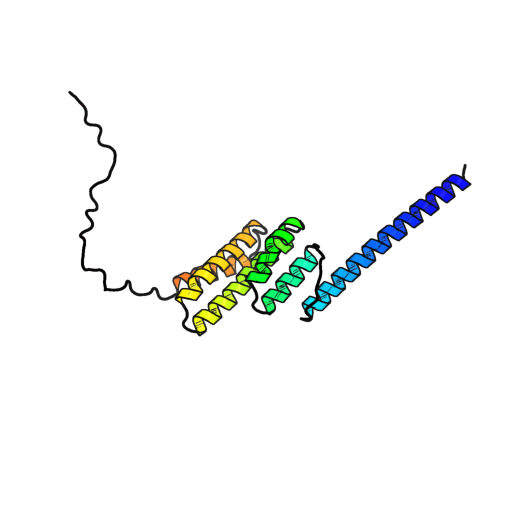2 88 HIS A C 1
ATOM 640 O O . HIS A 1 88 ? -1.622 0.012 0.844 1.00 98.62 88 HIS A O 1
ATOM 646 N N . ALA A 1 89 ? -0.573 1.982 0.531 1.00 98.69 89 ALA A N 1
ATOM 647 C CA . ALA A 1 89 ? -0.871 2.506 1.862 1.00 98.69 89 ALA A CA 1
ATOM 648 C C . ALA A 1 89 ? -2.387 2.575 2.111 1.00 98.69 89 ALA A C 1
ATOM 650 O O . ALA A 1 89 ? -2.864 2.130 3.150 1.00 98.69 89 ALA A O 1
ATOM 651 N N . TYR A 1 90 ? -3.165 3.025 1.128 1.00 98.81 90 TYR A N 1
ATOM 652 C CA . TYR A 1 90 ? -4.624 3.050 1.222 1.00 98.81 90 TYR A CA 1
ATOM 653 C C . TYR A 1 90 ? -5.203 1.649 1.466 1.00 98.81 90 TYR A C 1
ATOM 655 O O . TYR A 1 90 ? -6.024 1.438 2.363 1.00 98.81 90 TYR A O 1
ATOM 663 N N . ASN A 1 91 ? -4.722 0.658 0.711 1.00 98.69 91 ASN A N 1
ATOM 664 C CA . ASN A 1 91 ? -5.164 -0.726 0.842 1.00 98.69 91 ASN A CA 1
ATOM 665 C C . ASN A 1 91 ? -4.752 -1.364 2.184 1.00 98.69 91 ASN A C 1
ATOM 667 O O . ASN A 1 91 ? -5.520 -2.175 2.709 1.00 98.69 91 ASN A O 1
ATOM 671 N N . LEU A 1 92 ? -3.600 -0.995 2.762 1.00 98.81 92 LEU A N 1
ATOM 672 C CA . LEU A 1 92 ? -3.216 -1.393 4.126 1.00 98.81 92 LEU A CA 1
ATOM 673 C C . LEU A 1 92 ? -4.221 -0.875 5.156 1.00 98.81 92 LEU A C 1
ATOM 675 O O . LEU A 1 92 ? -4.738 -1.667 5.948 1.00 98.81 92 LEU A O 1
ATOM 679 N N . GLY A 1 93 ? -4.569 0.414 5.081 1.00 98.50 93 GLY A N 1
ATOM 680 C CA . GLY A 1 93 ? -5.577 1.021 5.949 1.00 98.50 93 GLY A CA 1
ATOM 681 C C . GLY A 1 93 ? -6.919 0.287 5.866 1.00 98.50 93 GLY A C 1
ATOM 682 O O . GLY A 1 93 ? -7.483 -0.106 6.891 1.00 98.50 93 GLY A O 1
ATOM 683 N N . ASN A 1 94 ? -7.384 -0.008 4.648 1.00 98.44 94 ASN A N 1
ATOM 684 C CA . ASN A 1 94 ? -8.615 -0.774 4.427 1.00 98.44 94 ASN A CA 1
ATOM 685 C C . ASN A 1 94 ? -8.523 -2.213 4.969 1.00 98.44 94 ASN A C 1
ATOM 687 O O . ASN A 1 94 ? -9.499 -2.754 5.491 1.00 98.44 94 ASN A O 1
ATOM 691 N N . GLY A 1 95 ? -7.367 -2.867 4.830 1.00 98.38 95 GLY A N 1
ATOM 692 C CA . GLY A 1 95 ? -7.124 -4.203 5.382 1.00 98.38 95 GLY A CA 1
ATOM 693 C C . GLY A 1 95 ? -7.200 -4.231 6.904 1.00 98.38 95 GLY A C 1
ATOM 694 O O . GLY A 1 95 ? -7.880 -5.086 7.470 1.00 98.38 95 GLY A O 1
ATOM 695 N N . ARG A 1 96 ? -6.570 -3.255 7.557 1.00 98.12 96 ARG A N 1
ATOM 696 C CA . ARG A 1 96 ? -6.556 -3.119 9.017 1.00 98.12 96 ARG A CA 1
ATOM 697 C C . ARG A 1 96 ? -7.915 -2.737 9.583 1.00 98.12 96 ARG A C 1
ATOM 699 O O . ARG A 1 96 ? -8.297 -3.276 10.613 1.00 98.12 96 ARG A O 1
ATOM 706 N N . LEU A 1 97 ? -8.690 -1.891 8.899 1.00 97.44 97 LEU A N 1
ATOM 707 C CA . LEU A 1 97 ? -10.073 -1.630 9.314 1.00 97.44 97 LEU A CA 1
ATOM 708 C C . LEU A 1 97 ? -10.931 -2.896 9.286 1.00 97.44 97 LEU A C 1
ATOM 710 O O . LEU A 1 97 ? -11.662 -3.136 10.239 1.00 97.44 97 LEU A O 1
ATOM 714 N N . ARG A 1 98 ? -10.810 -3.741 8.252 1.00 96.69 98 ARG A N 1
ATOM 715 C CA . ARG A 1 98 ? -11.521 -5.033 8.218 1.00 96.69 98 ARG A CA 1
ATOM 716 C C . ARG A 1 98 ? -11.129 -5.933 9.392 1.00 96.69 98 ARG A C 1
ATOM 718 O O . ARG A 1 98 ? -12.000 -6.533 10.007 1.00 96.69 98 ARG A O 1
ATOM 725 N N . GLN A 1 99 ? -9.840 -5.988 9.730 1.00 96.94 99 GLN A N 1
ATOM 726 C CA . GLN A 1 99 ? -9.362 -6.735 10.896 1.00 96.94 99 GLN A CA 1
ATOM 727 C C . GLN A 1 99 ? -9.901 -6.157 12.212 1.00 96.94 99 GLN A C 1
ATOM 729 O O . GLN A 1 99 ? -10.329 -6.911 13.080 1.00 96.94 99 GLN A O 1
ATOM 734 N N . ALA A 1 100 ? -9.912 -4.831 12.357 1.00 95.94 100 ALA A N 1
ATOM 735 C CA . ALA A 1 100 ? -10.474 -4.170 13.527 1.00 95.94 100 ALA A CA 1
ATOM 736 C C . ALA A 1 100 ? -11.979 -4.437 13.668 1.00 95.94 100 ALA A C 1
ATOM 738 O O . ALA A 1 100 ? -12.439 -4.678 14.777 1.00 95.94 100 ALA A O 1
ATOM 739 N N . PHE A 1 101 ? -12.742 -4.444 12.570 1.00 94.88 101 PHE A N 1
ATOM 740 C CA . PHE A 1 101 ? -14.165 -4.789 12.614 1.00 94.88 101 PHE A CA 1
ATOM 741 C C . PHE A 1 101 ? -14.396 -6.228 13.075 1.00 94.88 101 PHE A C 1
ATOM 743 O O . PHE A 1 101 ? -15.201 -6.424 13.977 1.00 94.88 101 PHE A O 1
ATOM 750 N N . ALA A 1 102 ? -13.622 -7.194 12.572 1.00 95.44 102 ALA A N 1
ATOM 751 C CA . ALA A 1 102 ? -13.693 -8.573 13.062 1.00 95.44 102 ALA A CA 1
ATOM 752 C C . ALA A 1 102 ? -13.399 -8.665 14.574 1.00 95.44 102 ALA A C 1
ATOM 754 O O . ALA A 1 102 ? -14.095 -9.353 15.309 1.00 95.44 102 ALA A O 1
ATOM 755 N N . MET A 1 103 ? -12.419 -7.905 15.079 1.00 95.25 103 MET A N 1
ATOM 756 C CA . MET A 1 103 ? -12.153 -7.843 16.524 1.00 95.25 103 MET A CA 1
ATOM 757 C C . MET A 1 103 ? -13.329 -7.263 17.317 1.00 95.25 103 MET A C 1
ATOM 759 O O . MET A 1 103 ? -13.605 -7.726 18.418 1.00 95.25 103 MET A O 1
ATOM 763 N N . VAL A 1 104 ? -14.014 -6.248 16.788 1.00 93.00 104 VAL A N 1
ATOM 764 C CA . VAL A 1 104 ? -15.197 -5.660 17.435 1.00 93.00 104 VAL A CA 1
ATOM 765 C C . VAL A 1 104 ? -16.355 -6.656 17.460 1.00 93.00 104 VAL A C 1
ATOM 767 O O . VAL A 1 104 ? -17.010 -6.778 18.492 1.00 93.00 104 VAL A O 1
ATOM 770 N N . GLU A 1 105 ? -16.577 -7.387 16.366 1.00 93.56 105 GLU A N 1
ATOM 771 C CA . GLU A 1 105 ? -17.575 -8.464 16.282 1.00 93.56 105 GLU A CA 1
ATOM 772 C C . GLU A 1 105 ? -17.304 -9.569 17.317 1.00 93.56 105 GLU A C 1
ATOM 774 O O . GLU A 1 105 ? -18.235 -10.049 17.959 1.00 93.56 105 GLU A O 1
ATOM 779 N N . ASP A 1 106 ? -16.030 -9.877 17.572 1.00 95.69 106 ASP A N 1
ATOM 780 C CA . ASP A 1 106 ? -15.582 -10.820 18.607 1.00 95.69 106 ASP A CA 1
ATOM 781 C C . ASP A 1 106 ? -15.579 -10.229 20.038 1.00 95.69 106 ASP A C 1
ATOM 783 O O . ASP A 1 106 ? -15.032 -10.833 20.964 1.00 95.69 106 ASP A O 1
ATOM 787 N N . ASN A 1 107 ? -16.140 -9.031 20.246 1.00 91.94 107 ASN A N 1
ATOM 788 C CA . ASN A 1 107 ? -16.135 -8.292 21.518 1.00 91.94 107 ASN A CA 1
ATOM 789 C C . ASN A 1 107 ? -14.721 -7.977 22.068 1.00 91.94 107 ASN A C 1
ATOM 791 O O . ASN A 1 107 ? -14.521 -7.786 23.267 1.00 91.94 107 ASN A O 1
ATOM 795 N N . ARG A 1 108 ? -13.715 -7.887 21.190 1.00 93.81 108 ARG A N 1
ATOM 796 C CA . ARG A 1 108 ? -12.311 -7.552 21.502 1.00 93.81 108 ARG A CA 1
ATOM 797 C C . ARG A 1 108 ? -12.008 -6.081 21.205 1.00 93.81 108 ARG A C 1
ATOM 799 O O . ARG A 1 108 ? -11.065 -5.756 20.479 1.00 93.81 108 ARG A O 1
ATOM 806 N N . ILE A 1 109 ? -12.813 -5.181 21.762 1.00 90.69 109 ILE A N 1
ATOM 807 C CA . ILE A 1 109 ? -12.769 -3.739 21.462 1.00 90.69 109 ILE A CA 1
ATOM 808 C C . ILE A 1 109 ? -11.399 -3.127 21.794 1.00 90.69 10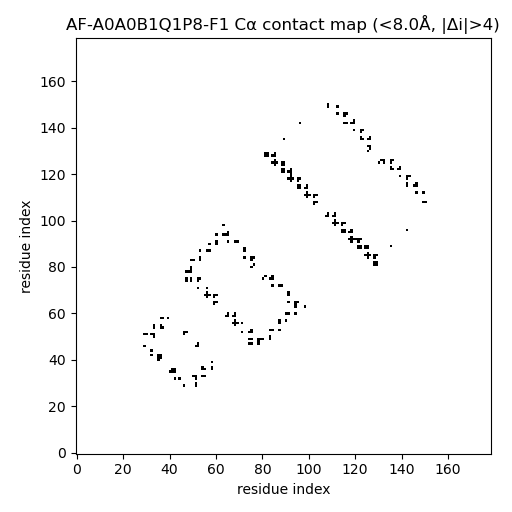9 ILE A C 1
ATOM 810 O O . ILE A 1 109 ? -10.837 -2.407 20.966 1.00 90.69 109 ILE A O 1
ATOM 814 N N . ASP A 1 110 ? -10.811 -3.471 22.942 1.00 91.38 110 ASP A N 1
ATOM 815 C CA . ASP A 1 110 ? -9.503 -2.942 23.352 1.00 91.38 110 ASP A CA 1
ATOM 816 C C . ASP A 1 110 ? -8.383 -3.311 22.372 1.00 91.38 110 ASP A C 1
ATOM 818 O O . ASP A 1 110 ? -7.486 -2.508 22.109 1.00 91.38 110 ASP A O 1
ATOM 822 N N . ALA A 1 111 ? -8.467 -4.497 21.761 1.00 93.19 111 ALA A N 1
ATOM 823 C CA . ALA A 1 111 ? -7.536 -4.932 20.724 1.00 93.19 111 ALA A CA 1
ATOM 824 C C . ALA A 1 111 ? -7.783 -4.229 19.378 1.00 93.19 111 ALA A C 1
ATOM 826 O O . ALA A 1 111 ? -6.838 -4.009 18.618 1.00 93.19 111 ALA A O 1
ATOM 827 N N . ALA A 1 112 ? -9.026 -3.836 19.081 1.00 94.94 112 ALA A N 1
ATOM 828 C CA . ALA A 1 112 ? -9.372 -3.143 17.843 1.00 94.94 112 ALA A CA 1
ATOM 829 C C . ALA A 1 112 ? -8.836 -1.701 17.810 1.00 94.94 112 ALA A C 1
ATOM 831 O O . ALA A 1 112 ? -8.378 -1.232 16.765 1.00 94.94 112 ALA A O 1
ATOM 832 N N . ILE A 1 113 ? -8.847 -0.995 18.948 1.00 94.06 113 ILE A N 1
ATOM 833 C CA . ILE A 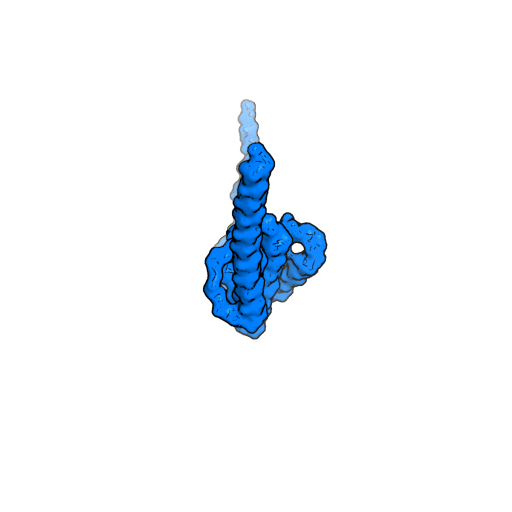1 113 ? -8.399 0.405 19.063 1.00 94.06 113 ILE A CA 1
ATOM 834 C C . ILE A 1 113 ? -7.008 0.653 18.443 1.00 94.06 113 ILE A C 1
ATOM 836 O O . ILE A 1 113 ? -6.899 1.540 17.585 1.00 94.06 113 ILE A O 1
ATOM 840 N N . PRO A 1 114 ? -5.930 -0.064 18.828 1.00 95.69 114 PRO A N 1
ATOM 841 C CA . PRO A 1 114 ? -4.610 0.152 18.242 1.00 95.69 114 PRO A CA 1
ATOM 842 C C . PRO A 1 114 ? -4.585 -0.161 16.742 1.00 95.69 114 PRO A C 1
ATOM 844 O O . PRO A 1 114 ? -3.965 0.589 15.989 1.00 95.69 114 PRO A O 1
ATOM 847 N N . VAL A 1 115 ? -5.316 -1.180 16.278 1.00 97.44 115 VAL A N 1
ATOM 848 C CA . VAL A 1 115 ? -5.395 -1.525 14.847 1.00 97.44 115 VAL A CA 1
ATOM 849 C C . VAL A 1 115 ? -6.014 -0.383 14.036 1.00 97.44 115 VAL A C 1
ATOM 851 O O . VAL A 1 115 ? -5.479 -0.003 12.992 1.00 97.44 115 VAL A O 1
ATOM 854 N N . VAL A 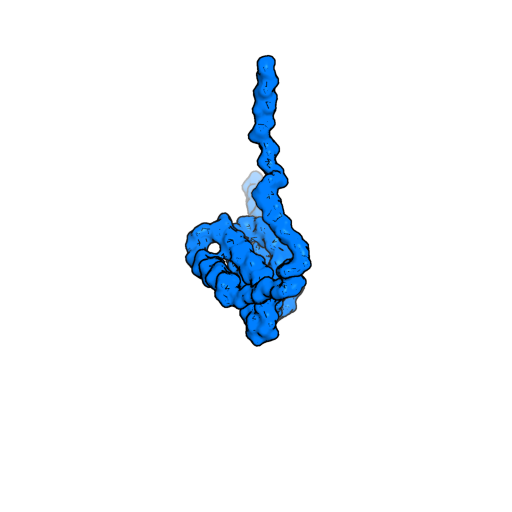1 116 ? -7.085 0.244 14.538 1.00 97.69 116 VAL A N 1
ATOM 855 C CA . VAL A 1 116 ? -7.693 1.412 13.876 1.00 97.69 116 VAL A CA 1
ATOM 856 C C . VAL A 1 116 ? -6.721 2.596 13.831 1.00 97.69 116 VAL A C 1
ATOM 858 O O . VAL A 1 116 ? -6.661 3.300 12.823 1.00 97.69 116 VAL A O 1
ATOM 861 N N . ARG A 1 117 ? -5.914 2.817 14.877 1.00 96.81 117 ARG A N 1
ATOM 862 C CA . ARG A 1 117 ? -4.895 3.886 14.873 1.00 96.81 117 ARG A CA 1
ATOM 863 C C . ARG A 1 117 ? -3.811 3.652 13.822 1.00 96.81 117 ARG A C 1
ATOM 865 O O . ARG A 1 117 ? -3.397 4.610 13.168 1.00 96.81 117 ARG A O 1
ATOM 872 N N . VAL A 1 118 ? -3.382 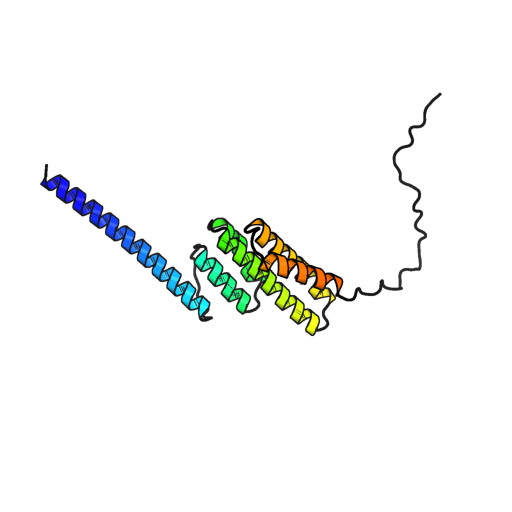2.405 13.626 1.00 98.06 118 VAL A N 1
ATOM 873 C CA . VAL A 1 118 ? -2.445 2.064 12.544 1.00 98.06 118 VAL A CA 1
ATOM 874 C C . VAL A 1 118 ? -3.098 2.315 11.181 1.00 98.06 118 VAL A C 1
ATOM 876 O O . VAL A 1 118 ? -2.503 2.985 10.340 1.00 98.06 118 VAL A O 1
ATOM 879 N N . ALA A 1 119 ? -4.363 1.921 10.994 1.00 98.44 119 ALA A N 1
ATOM 880 C CA . ALA A 1 119 ? -5.099 2.212 9.761 1.00 98.44 119 ALA A CA 1
ATOM 881 C C . ALA A 1 119 ? -5.186 3.725 9.460 1.00 98.44 119 ALA A C 1
ATOM 883 O O . ALA A 1 119 ? -5.011 4.155 8.321 1.00 98.44 119 ALA A O 1
ATOM 884 N N . GLN A 1 120 ? -5.392 4.568 10.479 1.00 98.56 120 GLN A N 1
ATOM 885 C CA . GLN A 1 120 ? -5.350 6.029 10.319 1.00 98.56 120 GLN A CA 1
ATOM 886 C C . GLN A 1 120 ? -3.973 6.526 9.853 1.00 98.56 120 GLN A C 1
ATOM 888 O O . GLN A 1 120 ? -3.897 7.456 9.045 1.00 98.56 120 GLN A O 1
ATOM 893 N N . ALA A 1 121 ? -2.881 5.940 10.354 1.00 98.50 121 ALA A N 1
ATOM 894 C CA . ALA A 1 121 ? -1.529 6.286 9.917 1.00 98.50 121 ALA A CA 1
ATOM 895 C C . ALA A 1 121 ? -1.307 5.943 8.433 1.00 98.50 121 ALA A C 1
ATOM 897 O O . ALA A 1 121 ? -0.697 6.741 7.713 1.00 98.50 121 ALA A O 1
ATOM 898 N N . ASP A 1 122 ? -1.870 4.829 7.966 1.00 98.62 122 ASP A N 1
ATOM 899 C CA . ASP A 1 122 ? -1.835 4.409 6.564 1.00 98.62 122 ASP A CA 1
ATOM 900 C C . ASP A 1 122 ? -2.625 5.350 5.643 1.00 98.62 122 ASP A C 1
ATOM 902 O O . ASP A 1 122 ? -2.121 5.773 4.597 1.00 98.62 122 ASP A O 1
ATOM 906 N N . TYR A 1 123 ? -3.821 5.789 6.048 1.00 98.75 123 TYR A N 1
ATOM 907 C CA . TYR A 1 123 ? -4.560 6.803 5.283 1.00 98.75 123 TYR A CA 1
ATOM 908 C C . TYR A 1 123 ? -3.826 8.143 5.254 1.00 98.75 123 TYR A C 1
ATOM 910 O O . TYR A 1 123 ? -3.710 8.768 4.202 1.00 98.75 123 TYR A O 1
ATOM 918 N N . ARG A 1 124 ? -3.234 8.573 6.375 1.00 98.62 124 ARG A N 1
ATOM 919 C CA . ARG A 1 124 ? -2.380 9.772 6.386 1.00 98.62 124 ARG A CA 1
ATOM 920 C C . ARG A 1 124 ? -1.170 9.611 5.469 1.00 98.62 124 ARG A C 1
ATOM 922 O O . ARG A 1 124 ? -0.773 10.579 4.829 1.00 98.62 124 ARG A O 1
ATOM 929 N N . ARG A 1 125 ? -0.575 8.416 5.386 1.00 98.31 125 ARG A N 1
ATOM 930 C CA . ARG A 1 125 ? 0.512 8.120 4.439 1.00 98.31 125 ARG A CA 1
ATOM 931 C C . ARG A 1 125 ? 0.039 8.226 2.995 1.00 98.31 125 ARG A C 1
ATOM 933 O O . ARG A 1 125 ? 0.737 8.847 2.200 1.00 98.31 125 ARG A O 1
ATOM 940 N N . THR A 1 126 ? -1.142 7.696 2.691 1.00 98.69 126 THR A N 1
ATOM 941 C CA . THR A 1 126 ? -1.791 7.854 1.382 1.00 98.69 126 THR A CA 1
ATOM 942 C C . THR A 1 126 ? -1.907 9.331 1.024 1.00 98.69 126 THR A C 1
ATOM 944 O O . THR A 1 126 ? -1.414 9.741 -0.017 1.00 98.69 126 THR A O 1
ATOM 947 N N . LEU A 1 127 ? -2.438 10.158 1.929 1.00 98.62 127 LEU A N 1
ATOM 948 C CA . LEU A 1 127 ? -2.635 11.593 1.700 1.00 98.62 127 LEU A CA 1
ATOM 949 C C . LEU A 1 127 ? -1.336 12.402 1.609 1.00 98.62 127 LEU A C 1
ATOM 951 O O . LEU A 1 127 ? -1.329 13.456 0.983 1.00 98.62 127 LEU A O 1
ATOM 955 N N . ARG A 1 128 ? -0.229 11.928 2.197 1.00 98.19 128 ARG A N 1
ATOM 956 C CA . ARG A 1 128 ? 1.095 12.535 1.974 1.00 98.19 128 ARG A CA 1
ATOM 957 C C . ARG A 1 128 ? 1.607 12.294 0.555 1.00 98.19 128 ARG A C 1
ATOM 959 O O . ARG A 1 128 ? 2.287 13.157 0.016 1.00 98.19 128 ARG A O 1
ATOM 966 N N . LEU A 1 129 ? 1.308 11.130 -0.022 1.00 97.25 129 LEU A N 1
ATOM 967 C CA . LEU A 1 129 ? 1.746 10.747 -1.368 1.00 97.25 129 LEU A CA 1
ATOM 968 C C . LEU A 1 129 ? 0.778 11.241 -2.452 1.00 97.25 129 LEU A C 1
ATOM 970 O O . LEU A 1 129 ? 1.207 11.633 -3.531 1.00 97.25 129 LEU A O 1
ATOM 974 N N . HIS A 1 130 ? -0.520 11.249 -2.153 1.00 98.00 130 HIS A N 1
ATOM 975 C CA . HIS A 1 130 ? -1.589 11.655 -3.056 1.00 98.00 130 HIS A CA 1
ATOM 976 C C . HIS A 1 130 ? -2.634 12.518 -2.313 1.00 98.00 130 HIS A C 1
ATOM 978 O O . HIS A 1 130 ? -3.688 12.027 -1.901 1.00 98.00 130 HIS A O 1
ATOM 984 N N . PRO A 1 131 ? -2.375 13.828 -2.127 1.00 98.00 131 PRO A N 1
ATOM 985 C CA . PRO A 1 131 ? -3.233 14.714 -1.325 1.00 98.00 131 PRO A CA 1
ATOM 986 C C . PRO A 1 131 ? -4.658 14.901 -1.863 1.00 98.00 131 PRO A C 1
ATOM 988 O O . PRO A 1 131 ? -5.557 15.331 -1.132 1.00 98.00 131 PRO A O 1
ATOM 991 N N . ALA A 1 132 ? -4.873 14.618 -3.148 1.00 97.50 132 ALA A N 1
ATOM 992 C CA . ALA A 1 132 ? -6.169 14.722 -3.807 1.00 97.50 132 ALA A CA 1
ATOM 993 C C . ALA A 1 132 ? -7.073 13.497 -3.574 1.00 97.50 132 ALA A C 1
ATOM 995 O O . ALA A 1 132 ? -8.244 13.559 -3.934 1.00 97.50 132 ALA A O 1
ATOM 996 N N . ASP A 1 133 ? -6.571 12.421 -2.955 1.00 98.12 133 ASP A N 1
ATOM 997 C CA . ASP A 1 133 ? -7.341 11.199 -2.701 1.00 98.12 133 ASP A CA 1
ATOM 998 C C . ASP A 1 133 ? -8.539 11.475 -1.775 1.00 98.12 133 ASP A C 1
ATOM 1000 O O . ASP A 1 133 ? -8.385 11.737 -0.578 1.00 98.12 133 ASP A O 1
ATOM 1004 N N . PHE A 1 134 ? -9.743 11.479 -2.347 1.00 98.12 134 PHE A N 1
ATOM 1005 C CA . PHE A 1 134 ? -10.972 11.743 -1.606 1.00 98.12 134 PHE A CA 1
ATOM 1006 C C . PHE A 1 134 ? -11.367 10.555 -0.725 1.00 98.12 134 PHE A C 1
ATOM 1008 O O . PHE A 1 134 ? -11.747 10.752 0.432 1.00 98.12 134 PHE A O 1
ATOM 1015 N N . ASP A 1 135 ? -11.199 9.333 -1.227 1.00 98.12 135 ASP A N 1
ATOM 1016 C CA . ASP A 1 135 ? -11.558 8.112 -0.510 1.00 98.12 135 ASP A CA 1
ATOM 1017 C C . ASP A 1 135 ? -10.691 7.943 0.741 1.00 98.12 135 ASP A C 1
ATOM 1019 O O . ASP A 1 135 ? -11.187 7.583 1.809 1.00 98.12 135 ASP A O 1
ATOM 1023 N N . ALA A 1 136 ? -9.401 8.282 0.661 1.00 98.44 136 ALA A N 1
ATOM 1024 C CA . ALA A 1 136 ? -8.513 8.278 1.819 1.00 98.44 136 ALA A CA 1
ATOM 1025 C C . ALA A 1 136 ? -8.909 9.326 2.876 1.00 98.44 136 ALA A C 1
ATOM 1027 O O . ALA A 1 136 ? -8.823 9.042 4.073 1.00 98.44 136 ALA A O 1
ATOM 1028 N N . LYS A 1 137 ? -9.371 10.522 2.473 1.00 98.50 137 LYS A N 1
ATOM 1029 C CA . LYS A 1 137 ? -9.889 11.541 3.414 1.00 98.50 137 LYS A CA 1
ATOM 1030 C C . LYS A 1 137 ? -11.137 11.038 4.122 1.00 98.50 137 LYS A C 1
ATOM 1032 O O . LYS A 1 137 ? -11.228 11.140 5.346 1.00 98.50 137 LYS A O 1
ATOM 1037 N N . TRP A 1 138 ? -12.069 10.477 3.356 1.00 98.38 138 TRP A N 1
ATOM 1038 C CA . TRP A 1 138 ? -13.310 9.930 3.883 1.00 98.38 138 TRP A CA 1
ATOM 1039 C C . TRP A 1 138 ? -13.050 8.776 4.858 1.00 98.38 138 TRP A C 1
ATOM 1041 O O . TRP A 1 138 ? -13.525 8.801 5.994 1.00 98.38 138 TRP A O 1
ATOM 1051 N N . ASN A 1 139 ? -12.219 7.807 4.467 1.00 97.88 139 ASN A N 1
ATOM 1052 C CA . ASN A 1 139 ? -11.892 6.661 5.313 1.00 97.88 139 ASN A CA 1
ATOM 1053 C C . ASN A 1 139 ? -11.114 7.066 6.572 1.00 97.88 139 ASN A C 1
ATOM 1055 O O . ASN A 1 139 ? -11.319 6.473 7.632 1.00 97.88 139 ASN A O 1
ATOM 1059 N N . LEU A 1 140 ? -10.266 8.098 6.498 1.00 98.44 140 LEU A N 1
ATOM 1060 C CA . LEU A 1 140 ? -9.595 8.653 7.672 1.00 98.44 140 LEU A CA 1
ATOM 1061 C C . LEU A 1 140 ? -10.588 9.285 8.659 1.00 98.44 140 LEU A C 1
ATOM 1063 O O . LEU A 1 140 ? -10.453 9.078 9.869 1.00 98.44 140 LEU A O 1
ATOM 1067 N N . ASP A 1 141 ? -11.576 10.041 8.175 1.00 97.56 141 ASP A N 1
ATOM 1068 C CA . ASP A 1 141 ? -12.624 10.608 9.030 1.00 97.56 141 ASP A CA 1
ATOM 1069 C C . ASP A 1 141 ? -13.476 9.502 9.669 1.00 97.56 141 ASP A C 1
ATOM 1071 O O . ASP A 1 141 ? -13.660 9.487 10.890 1.00 97.56 141 ASP A O 1
ATOM 1075 N N . LEU A 1 142 ? -13.899 8.508 8.883 1.00 95.94 142 LEU A N 1
ATOM 1076 C CA . LEU A 1 142 ? -14.642 7.350 9.383 1.00 95.94 142 LEU A CA 1
ATOM 1077 C C . LEU A 1 142 ? -13.858 6.595 10.466 1.00 95.94 142 LEU A C 1
ATOM 1079 O O . LEU A 1 142 ? -14.380 6.351 11.555 1.00 95.94 142 LEU A O 1
ATOM 1083 N N . ALA A 1 143 ? -12.582 6.293 10.215 1.00 96.12 143 ALA A N 1
ATOM 1084 C CA . ALA A 1 143 ? -11.708 5.654 11.195 1.00 96.12 143 ALA A CA 1
ATOM 1085 C C . ALA A 1 143 ? -11.526 6.518 12.456 1.00 96.12 143 ALA A C 1
ATOM 1087 O O . ALA A 1 143 ? -11.383 5.992 13.559 1.00 96.12 143 ALA A O 1
ATOM 1088 N N . SER A 1 144 ? -11.536 7.847 12.325 1.00 93.94 144 SER A N 1
ATOM 1089 C CA . SER A 1 144 ? -11.435 8.777 13.459 1.00 93.94 144 SER A CA 1
ATOM 1090 C C . SER A 1 144 ? -12.701 8.790 14.313 1.00 93.94 144 SER A C 1
ATOM 1092 O O . SER A 1 144 ? -12.614 8.879 15.539 1.00 93.94 144 SER A O 1
ATOM 1094 N N . ARG A 1 145 ? -13.877 8.679 13.684 1.00 93.56 145 ARG A N 1
ATOM 1095 C CA . ARG A 1 145 ? -15.166 8.538 14.376 1.00 93.56 145 ARG A CA 1
ATOM 1096 C C . ARG A 1 145 ? -15.265 7.200 15.099 1.00 93.56 145 ARG A C 1
ATOM 1098 O O . ARG A 1 145 ? -15.670 7.191 16.256 1.00 93.56 145 ARG A O 1
ATOM 1105 N N . LEU A 1 146 ? -14.823 6.116 14.461 1.00 88.94 146 LEU A N 1
ATOM 1106 C CA . LEU A 1 146 ? -14.843 4.771 15.037 1.00 88.94 146 LEU A CA 1
ATOM 1107 C C . LEU A 1 146 ? -14.093 4.709 16.377 1.00 88.94 146 LEU A C 1
ATOM 1109 O O . LEU A 1 146 ? -14.651 4.253 17.367 1.00 88.94 146 LEU A O 1
ATOM 1113 N N . VAL A 1 147 ? -12.878 5.270 16.449 1.00 83.88 147 VAL A N 1
ATOM 1114 C CA . VAL A 1 147 ? -12.097 5.306 17.704 1.00 83.88 147 VAL A CA 1
ATOM 1115 C C . VAL A 1 147 ? -12.824 6.049 18.826 1.00 83.88 147 VAL A C 1
ATOM 1117 O O . VAL A 1 147 ? -12.707 5.670 19.986 1.00 83.88 147 VAL A O 1
ATOM 1120 N N . ARG A 1 148 ? -13.558 7.121 18.503 1.00 84.88 148 ARG A N 1
ATOM 1121 C CA . ARG A 1 148 ? -14.324 7.889 19.498 1.00 84.88 148 ARG A CA 1
ATOM 1122 C C . ARG A 1 148 ? -15.592 7.173 19.951 1.00 84.88 148 ARG A C 1
ATOM 1124 O O . ARG A 1 148 ? -16.058 7.454 21.047 1.00 84.88 148 ARG A O 1
ATOM 1131 N N . ALA A 1 149 ? -16.146 6.316 19.099 1.00 85.00 149 ALA A N 1
ATOM 1132 C CA . ALA A 1 149 ? -17.361 5.563 19.376 1.00 85.00 149 ALA A CA 1
ATOM 1133 C C . ALA A 1 149 ? -17.110 4.321 20.242 1.00 85.00 149 ALA A C 1
ATOM 1135 O O . ALA A 1 149 ? -18.058 3.804 20.826 1.00 85.00 149 ALA A O 1
ATOM 1136 N N . PHE A 1 150 ? -15.866 3.838 20.339 1.00 80.12 150 PHE A N 1
ATOM 1137 C CA . PHE A 1 150 ? -15.563 2.704 21.205 1.00 80.12 150 PHE A CA 1
ATOM 1138 C C . PHE A 1 150 ? -15.844 3.038 22.678 1.00 80.12 150 PHE A C 1
ATOM 1140 O O . PHE A 1 150 ? -15.405 4.095 23.150 1.00 80.12 150 PHE A O 1
ATOM 1147 N N . PRO A 1 151 ? -16.549 2.151 23.410 1.00 74.00 151 PRO A N 1
ATOM 1148 C CA . PRO A 1 151 ? -16.678 2.257 24.854 1.00 74.00 151 PRO A CA 1
ATOM 1149 C C . PRO A 1 151 ? -15.287 2.381 25.466 1.00 74.00 151 PRO A C 1
ATOM 1151 O O . PRO A 1 151 ? -14.393 1.594 25.159 1.00 74.00 151 PRO A O 1
ATOM 1154 N N . ARG A 1 152 ? -15.088 3.389 26.311 1.00 67.38 152 ARG A N 1
ATOM 1155 C CA . ARG A 1 152 ? -13.906 3.416 27.169 1.00 67.38 152 ARG A CA 1
ATOM 1156 C C . ARG A 1 152 ? -14.204 2.483 28.330 1.00 67.38 152 ARG A C 1
ATOM 1158 O O . ARG A 1 152 ? -15.290 2.593 28.899 1.00 67.38 152 ARG A O 1
ATOM 1165 N N . ALA A 1 153 ? -13.265 1.604 28.672 1.00 62.19 153 ALA A N 1
ATOM 1166 C CA . ALA A 1 153 ? -13.301 0.956 29.974 1.00 62.19 153 ALA A CA 1
ATOM 1167 C C . ALA A 1 153 ? -13.512 2.055 31.026 1.00 62.19 153 ALA A C 1
ATOM 1169 O O . ALA A 1 153 ? -12.862 3.110 30.957 1.00 62.19 153 ALA A O 1
ATOM 1170 N N . ALA A 1 154 ? -14.482 1.857 31.921 1.00 56.16 154 ALA A N 1
ATOM 1171 C CA . ALA A 1 154 ? -14.572 2.698 33.102 1.00 56.16 154 ALA A CA 1
ATOM 1172 C C . ALA A 1 154 ? -13.184 2.666 33.763 1.00 56.16 154 ALA A C 1
ATOM 1174 O O . ALA A 1 154 ? -12.573 1.595 33.775 1.00 56.16 154 ALA A O 1
ATOM 1175 N N . PRO A 1 155 ? -12.634 3.808 34.213 1.00 55.88 155 PRO A N 1
ATOM 1176 C CA . PRO A 1 155 ? -11.432 3.751 35.033 1.00 55.88 155 PRO A CA 1
ATOM 1177 C C . PRO A 1 155 ? -11.705 2.749 36.153 1.00 55.88 155 PRO A C 1
ATOM 1179 O O . PRO A 1 155 ? -12.775 2.824 36.759 1.00 55.88 155 PRO A O 1
ATOM 1182 N N . ASP A 1 156 ? -10.797 1.794 36.359 1.00 48.16 156 ASP A N 1
ATOM 1183 C CA . ASP A 1 156 ? -10.922 0.837 37.452 1.00 48.16 156 ASP A CA 1
ATOM 1184 C C . ASP A 1 156 ? -11.194 1.649 38.727 1.00 48.16 156 ASP A C 1
ATOM 1186 O O . ASP A 1 156 ? -10.382 2.486 39.124 1.00 48.16 156 ASP A O 1
ATOM 1190 N N . GLU A 1 157 ? -12.358 1.452 39.352 1.00 49.84 157 GLU A N 1
ATOM 1191 C CA . GLU A 1 157 ? -12.740 2.131 40.602 1.00 49.84 157 GLU A CA 1
ATOM 1192 C C . GLU A 1 157 ? -11.879 1.657 41.800 1.00 49.84 157 GLU A C 1
ATOM 1194 O O . GLU A 1 157 ? -12.168 1.956 42.955 1.00 49.84 157 GLU A O 1
ATOM 1199 N N . GLU A 1 158 ? -10.774 0.955 41.535 1.00 51.00 158 GLU A N 1
ATOM 1200 C CA . GLU A 1 158 ? -9.822 0.410 42.500 1.00 51.00 158 GLU A CA 1
ATOM 1201 C C . GLU A 1 158 ? -8.446 1.090 42.397 1.00 51.00 158 GLU A C 1
ATOM 1203 O O . GLU A 1 158 ? -7.404 0.447 42.426 1.00 51.00 158 GLU A O 1
ATOM 1208 N N . GLU A 1 159 ? -8.413 2.421 42.327 1.00 49.19 159 GLU A N 1
ATOM 1209 C CA . GLU A 1 159 ? -7.269 3.182 42.854 1.00 49.19 159 GLU A CA 1
ATOM 1210 C C . GLU A 1 159 ? -7.676 4.572 43.379 1.00 49.19 159 GLU A C 1
ATOM 1212 O O . GLU A 1 159 ? -6.880 5.508 43.400 1.00 49.19 159 GLU A O 1
ATOM 1217 N N . ASP A 1 160 ? -8.908 4.722 43.882 1.00 47.16 160 ASP A N 1
ATOM 1218 C CA . ASP A 1 160 ? -9.350 5.941 44.587 1.00 47.16 160 ASP A CA 1
ATOM 1219 C C . ASP A 1 160 ? -9.018 5.892 46.094 1.00 47.16 160 ASP A C 1
ATOM 1221 O O . ASP A 1 160 ? -9.787 6.292 46.966 1.00 47.16 160 ASP A O 1
ATOM 1225 N N . GLY A 1 161 ? -7.845 5.330 46.413 1.00 52.00 161 GLY A N 1
ATOM 1226 C CA . GLY A 1 161 ? -7.499 4.896 47.764 1.00 52.00 161 GLY A CA 1
ATOM 1227 C C . GLY A 1 161 ? -6.138 5.322 48.303 1.00 52.00 161 GLY A C 1
ATOM 1228 O O . GLY A 1 161 ? -5.831 4.928 49.419 1.00 52.00 161 GLY A O 1
ATOM 1229 N N . ALA A 1 162 ? -5.306 6.090 47.586 1.00 53.12 162 ALA A N 1
ATOM 1230 C CA . ALA A 1 162 ? -4.130 6.748 48.183 1.00 53.12 162 ALA A CA 1
ATOM 1231 C C . ALA A 1 162 ? -3.395 7.677 47.202 1.00 53.12 162 ALA A C 1
ATOM 1233 O O . ALA A 1 162 ? -2.466 7.251 46.518 1.00 53.12 162 ALA A O 1
ATOM 1234 N N . ARG A 1 163 ? -3.731 8.973 47.221 1.00 46.69 163 ARG A N 1
ATOM 1235 C CA . ARG A 1 163 ? -2.797 10.115 47.392 1.00 46.69 163 ARG A CA 1
ATOM 1236 C C . ARG A 1 163 ? -3.480 11.411 46.931 1.00 46.69 163 ARG A C 1
ATOM 1238 O O . ARG A 1 163 ? -3.817 11.527 45.752 1.00 46.69 163 ARG A O 1
ATOM 1245 N N . PRO A 1 164 ? -3.632 12.429 47.796 1.00 50.44 164 PRO A N 1
ATOM 1246 C CA . PRO A 1 164 ? -4.017 13.752 47.327 1.00 50.44 164 PRO A CA 1
ATOM 1247 C C . PRO A 1 164 ? -2.914 14.294 46.407 1.00 50.44 164 PRO A C 1
ATOM 1249 O O . PRO A 1 164 ? -1.747 14.391 46.792 1.00 50.44 164 PRO A O 1
ATOM 1252 N N . ARG A 1 165 ? -3.281 14.636 45.167 1.00 56.78 165 ARG A N 1
ATOM 1253 C CA . ARG A 1 165 ? -2.395 15.337 44.233 1.00 56.78 165 ARG A CA 1
ATOM 1254 C C . ARG A 1 165 ? -2.196 16.759 44.755 1.00 56.78 165 ARG A C 1
ATOM 1256 O O . ARG A 1 165 ? -3.057 17.614 44.571 1.00 56.78 165 ARG A O 1
ATOM 1263 N N . ASN A 1 166 ? -1.059 17.018 45.398 1.00 53.38 166 A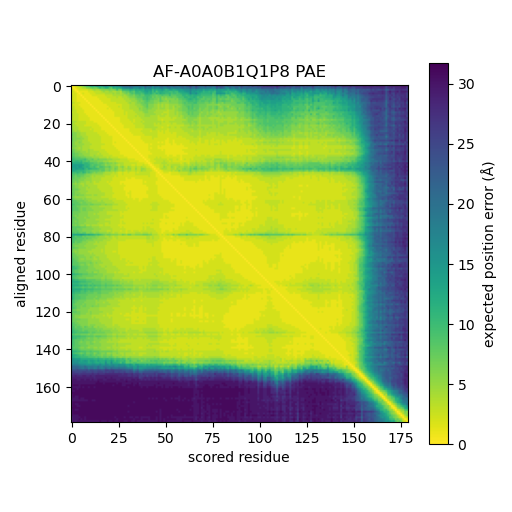SN A N 1
ATOM 1264 C CA . ASN A 1 166 ? -0.569 18.380 45.596 1.00 53.38 166 ASN A CA 1
ATOM 1265 C C . ASN A 1 166 ? -0.199 18.950 44.217 1.00 53.38 166 ASN A C 1
ATOM 1267 O O . ASN A 1 166 ? 0.901 18.742 43.721 1.00 53.38 166 ASN A O 1
ATOM 1271 N N . ILE A 1 167 ? -1.137 19.656 43.580 1.00 56.38 167 ILE A N 1
ATOM 1272 C CA . ILE A 1 167 ? -0.978 20.300 42.258 1.00 56.38 167 ILE A CA 1
ATOM 1273 C C . ILE A 1 167 ? -0.197 21.632 42.377 1.00 56.38 167 ILE A C 1
ATOM 1275 O O . ILE A 1 167 ? -0.251 22.489 41.505 1.00 56.38 167 ILE A O 1
ATOM 1279 N N . TRP A 1 168 ? 0.554 21.838 43.463 1.00 53.91 168 TRP A N 1
ATOM 1280 C CA . TRP A 1 168 ? 1.179 23.131 43.749 1.00 53.91 168 TRP A CA 1
ATOM 1281 C C . TRP A 1 168 ? 2.598 23.044 44.295 1.00 53.91 168 TRP A C 1
ATOM 1283 O O . TRP A 1 168 ? 2.924 23.699 45.278 1.00 53.91 168 TRP A O 1
ATOM 1293 N N . THR A 1 169 ? 3.486 22.269 43.677 1.00 57.97 169 THR A N 1
ATOM 1294 C CA . THR A 1 169 ? 4.929 22.532 43.814 1.00 57.97 169 THR A CA 1
ATOM 1295 C C . THR A 1 169 ? 5.675 21.871 42.667 1.00 57.97 169 THR A C 1
ATOM 1297 O O . THR A 1 169 ? 5.858 20.667 42.689 1.00 57.97 169 THR A O 1
ATOM 1300 N N . ASP A 1 170 ? 5.967 22.652 41.624 1.00 56.84 170 ASP A N 1
ATOM 1301 C CA . ASP A 1 170 ? 7.198 22.598 40.813 1.00 56.84 170 ASP A CA 1
ATOM 1302 C C . ASP A 1 170 ? 7.068 23.577 39.632 1.00 56.84 170 ASP A C 1
ATOM 1304 O O . ASP A 1 170 ? 7.130 23.218 38.458 1.00 56.84 170 ASP A O 1
ATOM 1308 N N . LEU A 1 171 ? 6.858 24.860 39.954 1.00 51.03 171 LEU A N 1
ATOM 1309 C CA . LEU A 1 171 ? 7.134 25.953 39.020 1.00 51.03 171 LEU A C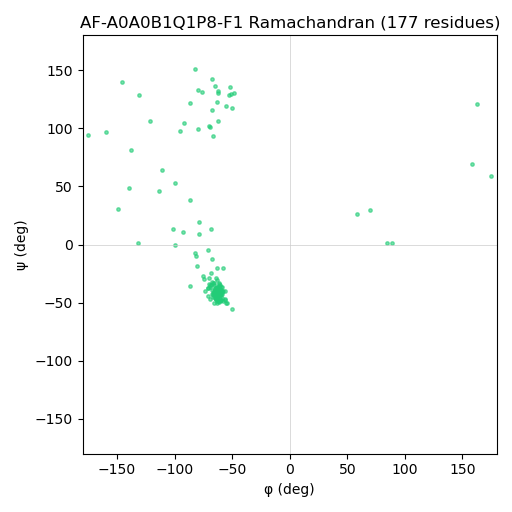A 1
ATOM 1310 C C . LEU A 1 171 ? 8.579 26.412 39.289 1.00 51.03 171 LEU A C 1
ATOM 1312 O O . LEU A 1 171 ? 8.820 27.063 40.312 1.00 51.03 171 LEU A O 1
ATOM 1316 N N . PRO A 1 172 ? 9.566 26.081 38.437 1.00 54.19 172 PRO A N 1
ATOM 1317 C CA . PRO A 1 172 ? 10.924 26.556 38.631 1.00 54.19 172 PRO A CA 1
ATOM 1318 C C . PRO A 1 172 ? 10.993 27.996 38.118 1.00 54.19 172 PRO A C 1
ATOM 1320 O O . PRO A 1 172 ? 11.084 28.236 36.917 1.00 54.19 172 PRO A O 1
ATOM 1323 N N . GLY A 1 173 ? 10.916 28.970 39.024 1.00 58.12 173 GLY A N 1
ATOM 1324 C CA . GLY A 1 173 ? 11.101 30.370 38.645 1.00 58.12 173 GLY A CA 1
ATOM 1325 C C . GLY A 1 173 ? 10.504 31.385 39.606 1.00 58.12 173 GLY A C 1
ATOM 1326 O O . GLY A 1 173 ? 9.575 32.093 39.240 1.00 58.12 173 GLY A O 1
ATOM 1327 N N . LEU A 1 174 ? 11.076 31.522 40.803 1.00 54.50 174 LEU A N 1
ATOM 1328 C CA . LEU A 1 174 ? 11.022 32.796 41.525 1.00 54.50 174 LEU A CA 1
ATOM 1329 C C . LEU A 1 174 ? 12.464 33.263 41.776 1.00 54.50 174 LEU A C 1
ATOM 1331 O O . LEU A 1 174 ? 13.143 32.675 42.623 1.00 54.50 174 LEU A O 1
ATOM 1335 N N . PRO A 1 175 ? 12.973 34.288 41.066 1.00 58.44 175 PRO A N 1
ATOM 1336 C CA . PRO A 1 175 ? 14.236 34.903 41.438 1.00 58.44 175 PRO A CA 1
ATOM 1337 C C . PRO A 1 175 ? 14.040 35.614 42.781 1.00 58.44 175 PRO A C 1
ATOM 1339 O O . PRO A 1 175 ? 13.253 36.553 42.894 1.00 58.44 175 PRO A O 1
ATOM 1342 N N . ARG A 1 176 ? 14.745 35.158 43.820 1.00 55.06 176 ARG A N 1
ATOM 1343 C CA . ARG A 1 176 ? 14.871 35.930 45.059 1.00 55.06 176 ARG A CA 1
ATOM 1344 C C . ARG A 1 176 ? 15.746 37.139 44.741 1.00 55.06 176 ARG A C 1
ATOM 1346 O O . ARG A 1 176 ? 16.959 36.996 44.615 1.00 55.06 176 ARG A O 1
ATOM 1353 N N . GLY A 1 177 ? 15.122 38.303 44.572 1.00 52.38 177 GLY A N 1
ATOM 1354 C CA . GLY A 1 177 ? 15.826 39.578 44.643 1.00 52.38 177 GLY A CA 1
ATOM 1355 C C . GLY A 1 177 ? 16.546 39.654 45.986 1.00 52.38 177 GLY A C 1
ATOM 1356 O O . GLY A 1 177 ? 15.917 39.516 47.035 1.00 52.38 177 GLY A O 1
ATOM 1357 N N . LEU A 1 178 ? 17.869 39.770 45.938 1.00 48.75 178 LEU A N 1
ATOM 1358 C CA . LEU A 1 178 ? 18.692 40.108 47.094 1.00 48.75 178 LEU A CA 1
ATOM 1359 C C . LEU A 1 178 ? 18.669 41.639 47.282 1.00 48.75 178 LEU A C 1
ATOM 1361 O O . LEU A 1 178 ? 18.443 42.339 46.291 1.00 48.75 178 LEU A O 1
ATOM 1365 N N . PRO A 1 179 ? 18.826 42.130 48.527 1.00 54.81 179 PRO A N 1
ATOM 1366 C CA . PRO A 1 179 ? 18.742 43.553 48.867 1.00 54.81 179 PRO A CA 1
ATOM 1367 C C . PRO A 1 179 ? 19.824 44.407 48.202 1.00 54.81 179 PRO A C 1
ATOM 1369 O O . PRO A 1 179 ? 20.933 43.878 47.955 1.00 54.81 179 PRO A O 1
#